Protein AF-A0A4Y7JE94-F1 (afdb_monomer)

Nearest PDB structures (foldseek):
  7pmn-assembly1_L  TM=3.508E-01  e=1.465E-01  Saccharomyces cerevisiae
  8w0d-assembly1_B  TM=4.348E-01  e=1.363E+00  Candida albicans
  4wd1-assembly1_A  TM=4.563E-01  e=4.394E+00  Streptomyces lividans TK24

Secondary structure (DSSP, 8-state):
-EES---TT-SEEEEE-TT--EEEEE---TTS---TT--TTTTSEEEEE-TT--EEEEESPPPSEEEE---TT--EEEE-----TTS-HHHHHHHHHHHHHHHHHHHHHTTT-SEEEE-HHHHHHHHT-TTHHHHS---TT--EEEEEE-TT-HHHHHHHHHT-TT--EEEEEEPP----

Solvent-accessible surface area (backbone atoms only — not comparable to full-atom values): 9377 Å² total; per-residue (Å²): 123,47,64,62,70,88,33,65,87,39,64,64,47,75,47,82,38,64,84,40,40,71,48,41,44,37,52,41,47,98,85,71,47,64,62,74,76,60,53,38,31,56,67,12,30,40,32,42,41,33,57,49,21,32,35,41,37,44,34,32,46,63,43,66,40,77,51,65,58,68,29,83,48,22,37,37,39,37,40,36,47,55,73,56,86,78,53,56,73,71,64,37,52,60,51,34,40,55,48,15,55,54,51,28,57,54,45,46,50,50,29,54,22,30,32,41,36,35,31,36,54,40,29,48,40,42,60,44,20,94,53,43,75,81,44,52,42,67,18,69,46,23,31,36,42,37,37,30,40,53,93,86,26,55,66,34,49,53,44,52,54,70,27,25,85,52,54,75,44,78,46,81,40,76,54,78,80,80,80,126

pLDDT: mean 79.35, std 14.78, range [28.67, 98.25]

Foldseek 3Di:
DAECDQCQPAAEDEDADQPAAEDEHAQADPVRHRPLDRCWQCRYEYEYHHQNHQEYEEHEADHVHYHYDQNLNHAYYADHHDYNPPPDPVVCLVVLCSLLLSLLVVQVSVLQYQEYEYEQNSLVSLLSHPCSLVRHAQNANHAEYEYAHDPSRVVSVVSVVVSDPNHNYYHYHHHPPPDD

Organism: Papaver somniferum (NCBI:txid3469)

Structure (mmCIF, N/CA/C/O backbone):
data_AF-A0A4Y7JE94-F1
#
_entry.id   AF-A0A4Y7JE94-F1
#
loop_
_atom_site.group_PDB
_atom_site.id
_atom_site.type_symbol
_atom_site.label_atom_id
_atom_site.label_alt_id
_atom_site.label_comp_id
_atom_site.label_asym_id
_atom_site.label_entity_id
_atom_site.label_seq_id
_atom_site.pdbx_PDB_ins_code
_atom_site.Cartn_x
_atom_site.Cartn_y
_atom_site.Cartn_z
_atom_site.occupancy
_atom_site.B_iso_or_equiv
_atom_site.auth_seq_id
_atom_site.auth_comp_id
_atom_site.auth_asym_id
_atom_site.auth_atom_id
_atom_site.pdbx_PDB_model_num
ATOM 1 N N . MET A 1 1 ? -16.457 -1.770 -6.245 1.00 76.75 1 MET A N 1
ATOM 2 C CA . MET A 1 1 ? -15.230 -2.306 -6.869 1.00 76.75 1 MET A CA 1
ATOM 3 C C . MET A 1 1 ? -15.106 -1.627 -8.216 1.00 76.75 1 MET A C 1
ATOM 5 O O . MET A 1 1 ? -16.129 -1.516 -8.878 1.00 76.75 1 MET A O 1
ATOM 9 N N . LEU A 1 2 ? -13.931 -1.090 -8.542 1.00 77.38 2 LEU A N 1
ATOM 10 C CA . LEU A 1 2 ? -13.638 -0.462 -9.832 1.00 77.38 2 LEU A CA 1
ATOM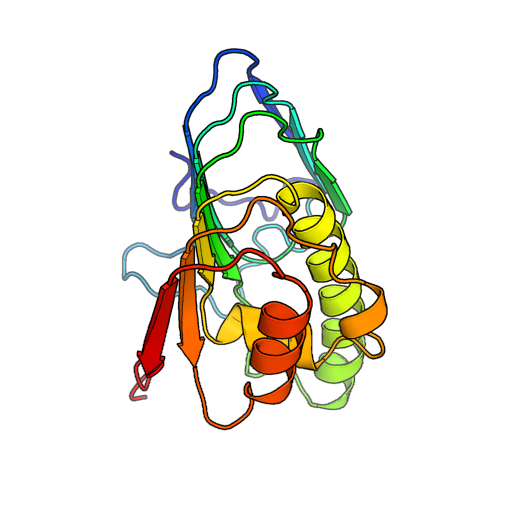 11 C C . LEU A 1 2 ? -12.619 -1.350 -10.546 1.00 77.38 2 LEU A C 1
ATOM 13 O O . LEU A 1 2 ? -11.504 -1.513 -10.048 1.00 77.38 2 LEU A O 1
ATOM 17 N N . GLU A 1 3 ? -13.040 -1.952 -11.650 1.00 71.94 3 GLU A N 1
ATOM 18 C CA . GLU A 1 3 ? -12.279 -2.927 -12.431 1.00 71.94 3 GLU A CA 1
ATOM 19 C C . GLU A 1 3 ? -12.391 -2.552 -13.912 1.00 71.94 3 GLU A C 1
ATOM 21 O O . GLU A 1 3 ? -13.464 -2.151 -14.359 1.00 71.94 3 GLU A O 1
ATOM 26 N N . ASN A 1 4 ? -11.274 -2.630 -14.639 1.00 66.06 4 ASN A N 1
ATOM 27 C CA . ASN A 1 4 ? -11.167 -2.383 -16.085 1.00 66.06 4 ASN A CA 1
ATOM 28 C C . ASN A 1 4 ? -11.704 -1.014 -16.550 1.00 66.06 4 ASN A C 1
ATOM 30 O O . ASN A 1 4 ? -12.125 -0.850 -17.693 1.00 66.06 4 ASN A O 1
ATOM 34 N N . CYS A 1 5 ? -11.692 -0.012 -15.670 1.00 67.69 5 CYS A N 1
ATOM 35 C CA . CYS A 1 5 ? -12.086 1.343 -16.035 1.00 67.69 5 CYS A CA 1
ATOM 36 C C . CYS A 1 5 ? -10.988 2.011 -16.884 1.00 67.69 5 CYS A C 1
ATOM 38 O O . CYS A 1 5 ? -9.827 2.050 -16.470 1.00 67.69 5 CYS A O 1
ATOM 40 N N . ASP A 1 6 ? -11.357 2.584 -18.035 1.00 69.81 6 ASP A N 1
ATOM 41 C CA . ASP A 1 6 ? -10.464 3.446 -18.812 1.00 69.81 6 ASP A CA 1
ATOM 42 C C . ASP A 1 6 ? -10.423 4.852 -18.197 1.00 69.81 6 ASP A C 1
ATOM 44 O O . ASP A 1 6 ? -11.414 5.585 -18.180 1.00 69.81 6 ASP A O 1
ATOM 48 N N . TRP A 1 7 ? -9.256 5.212 -17.669 1.00 71.38 7 TRP A N 1
ATOM 49 C CA . TRP A 1 7 ? -8.991 6.502 -17.033 1.00 71.38 7 TRP A CA 1
ATOM 50 C C . TRP A 1 7 ? -8.149 7.430 -17.918 1.00 71.38 7 TRP A C 1
ATOM 52 O O . TRP A 1 7 ? -7.833 8.544 -17.505 1.00 71.38 7 TRP A O 1
ATOM 62 N N . SER A 1 8 ? -7.786 6.997 -19.130 1.00 66.94 8 SER A N 1
ATOM 63 C CA . SER A 1 8 ? -6.819 7.693 -19.986 1.00 66.94 8 SER A CA 1
ATOM 64 C C . SER A 1 8 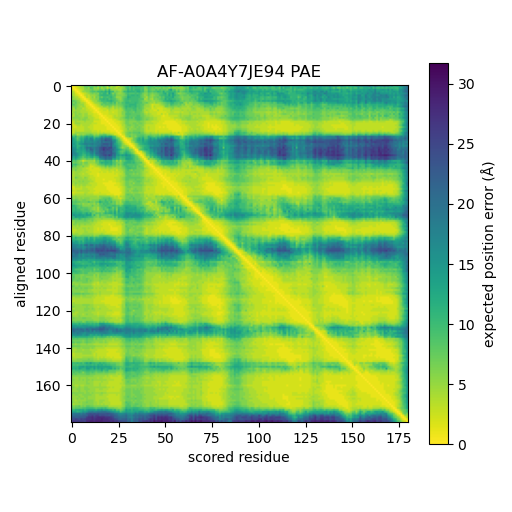? -7.268 9.092 -20.420 1.00 66.94 8 SER A C 1
ATOM 66 O O . SER A 1 8 ? -6.430 9.968 -20.635 1.00 66.94 8 SER A O 1
ATOM 68 N N . SER A 1 9 ? -8.579 9.329 -20.502 1.00 70.12 9 SER A N 1
ATOM 69 C CA . SER A 1 9 ? -9.165 10.631 -20.832 1.00 70.12 9 SER A CA 1
AT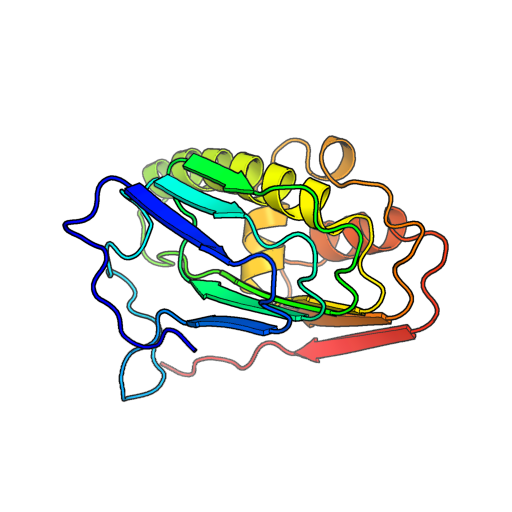OM 70 C C . SER A 1 9 ? -9.499 11.490 -19.605 1.00 70.12 9 SER A C 1
ATOM 72 O O . SER A 1 9 ? -9.963 12.621 -19.764 1.00 70.12 9 SER A O 1
ATOM 74 N N . MET A 1 10 ? -9.323 10.973 -18.383 1.00 74.69 10 MET A N 1
ATOM 75 C CA . MET A 1 10 ? -9.671 11.691 -17.156 1.00 74.69 10 MET A CA 1
ATOM 76 C C . MET A 1 10 ? -8.496 12.513 -16.631 1.00 74.69 10 MET A C 1
ATOM 78 O O . MET A 1 10 ? -7.404 12.006 -16.391 1.00 74.69 10 MET A O 1
ATOM 82 N N . THR A 1 11 ? -8.747 13.801 -16.385 1.00 79.75 11 THR A N 1
ATOM 83 C CA . THR A 1 11 ? -7.773 14.692 -15.740 1.00 79.75 11 THR A CA 1
ATOM 84 C C . THR A 1 11 ? -7.773 14.538 -14.224 1.00 79.75 11 THR A C 1
ATOM 86 O O . THR A 1 11 ? -6.719 14.625 -13.604 1.00 79.75 11 THR A O 1
ATOM 89 N N . ASN A 1 12 ? -8.941 14.298 -13.620 1.00 81.06 12 ASN A N 1
ATOM 90 C CA . ASN A 1 12 ? -9.105 14.108 -12.183 1.00 81.06 12 ASN A CA 1
ATOM 91 C C . ASN A 1 12 ? -10.187 13.065 -11.893 1.00 81.06 12 ASN A C 1
ATOM 93 O O . ASN A 1 12 ? -11.281 13.125 -12.452 1.00 81.06 12 ASN A O 1
ATOM 97 N N . PHE A 1 13 ? -9.905 12.172 -10.952 1.00 82.62 13 PHE A N 1
ATOM 98 C CA . PHE A 1 13 ? -10.819 11.168 -10.438 1.00 82.62 13 PHE A CA 1
ATOM 99 C C . PHE A 1 13 ? -10.957 11.336 -8.924 1.00 82.62 13 PHE A C 1
ATOM 101 O O . PHE A 1 13 ? -9.977 11.248 -8.183 1.00 82.62 13 PHE A O 1
ATOM 108 N N . CYS A 1 14 ? -12.180 11.605 -8.462 1.00 86.50 14 CYS A N 1
ATOM 109 C CA . CYS A 1 14 ? -12.478 11.876 -7.060 1.00 86.50 14 CYS A CA 1
ATOM 110 C C . CYS A 1 14 ? -13.516 10.887 -6.528 1.00 86.50 14 CYS A C 1
ATOM 112 O O . CYS A 1 14 ? -14.616 10.780 -7.069 1.00 86.50 14 CYS A O 1
ATOM 114 N N . ILE A 1 15 ? -13.188 10.209 -5.431 1.00 87.94 15 ILE A N 1
ATOM 115 C CA . ILE A 1 15 ? -14.131 9.417 -4.643 1.00 87.94 15 ILE A CA 1
ATOM 116 C C . ILE A 1 15 ? -14.394 10.192 -3.357 1.00 87.94 15 ILE A C 1
ATOM 118 O O . ILE A 1 15 ? -13.512 10.256 -2.510 1.00 87.94 15 ILE A O 1
ATOM 122 N N . SER A 1 16 ? -15.592 10.750 -3.188 1.00 90.50 16 SER A N 1
ATOM 123 C CA . SER A 1 16 ? -16.047 11.283 -1.898 1.00 90.50 16 SER A CA 1
ATOM 124 C C . SER A 1 16 ? -17.212 10.435 -1.409 1.00 90.50 16 SER A C 1
ATOM 126 O O . SER A 1 16 ? -18.330 10.528 -1.913 1.00 90.50 16 SER A O 1
ATOM 128 N N . ALA A 1 17 ? -16.917 9.523 -0.486 1.00 89.25 17 ALA A N 1
ATOM 129 C CA . ALA A 1 17 ? -17.877 8.539 -0.006 1.00 89.25 17 ALA A CA 1
ATOM 130 C C . ALA A 1 17 ? -17.651 8.264 1.490 1.00 89.25 17 ALA A C 1
ATOM 132 O O . ALA A 1 17 ? -16.986 7.291 1.851 1.00 89.25 17 ALA A O 1
ATOM 133 N N . PRO A 1 18 ? -18.227 9.087 2.388 1.00 88.75 18 PRO A N 1
ATOM 134 C CA . PRO A 1 18 ? -17.986 8.981 3.827 1.00 88.75 18 PRO A CA 1
ATOM 135 C C . PRO A 1 18 ? -18.390 7.641 4.444 1.00 88.75 18 PRO A C 1
ATOM 137 O O . PRO A 1 18 ? -17.786 7.217 5.421 1.00 88.75 18 PRO A O 1
ATOM 140 N N . ALA A 1 19 ? -19.389 6.954 3.887 1.00 92.25 19 ALA A N 1
ATOM 141 C CA . ALA A 1 19 ? -19.838 5.648 4.376 1.00 92.25 19 ALA A CA 1
ATOM 142 C C . ALA A 1 19 ? -19.036 4.461 3.802 1.00 92.25 19 ALA A C 1
ATOM 144 O O . ALA A 1 19 ? -19.278 3.314 4.184 1.00 92.25 19 ALA A O 1
ATOM 145 N N . LEU A 1 20 ? -18.111 4.706 2.865 1.00 94.25 20 LEU A N 1
ATOM 146 C CA . LEU A 1 20 ? -17.380 3.651 2.171 1.00 94.25 20 LEU A CA 1
ATOM 147 C C . LEU A 1 20 ? -16.389 2.965 3.116 1.00 94.25 20 LEU A C 1
ATOM 149 O O . LEU A 1 20 ? -15.465 3.595 3.617 1.00 94.25 20 LEU A O 1
ATOM 153 N N . LYS A 1 21 ? -16.564 1.655 3.316 1.00 94.38 21 LYS A N 1
ATOM 154 C CA . LYS A 1 21 ? -15.681 0.832 4.162 1.00 94.38 21 LYS A CA 1
ATOM 155 C C . LYS A 1 21 ? -14.625 0.057 3.382 1.00 94.38 21 LYS A C 1
ATOM 157 O O . LYS A 1 21 ? -13.583 -0.276 3.937 1.00 94.38 21 LYS A O 1
ATOM 162 N N . ILE A 1 22 ? -14.900 -0.266 2.121 1.00 95.19 22 ILE A N 1
ATOM 163 C CA . ILE A 1 22 ? -14.039 -1.111 1.289 1.00 95.19 22 ILE A CA 1
ATOM 164 C C . ILE A 1 22 ? -13.886 -0.451 -0.074 1.00 95.19 22 ILE A C 1
ATOM 166 O O . ILE A 1 22 ? -14.882 -0.177 -0.746 1.00 95.19 22 ILE A O 1
ATOM 170 N N . LEU A 1 23 ? -12.643 -0.254 -0.502 1.00 93.38 23 LEU A N 1
ATOM 171 C CA . LEU A 1 23 ? -12.302 0.291 -1.808 1.00 93.38 23 LEU A CA 1
ATOM 172 C C . LEU A 1 23 ? -11.336 -0.655 -2.517 1.00 93.38 23 LEU A C 1
ATOM 174 O O . LEU A 1 23 ? -10.303 -1.039 -1.975 1.00 93.38 23 LEU A O 1
ATOM 178 N N . LYS A 1 24 ? -11.689 -1.025 -3.747 1.00 92.00 24 LYS A N 1
ATOM 179 C CA . LYS A 1 24 ? -10.851 -1.827 -4.640 1.00 92.00 24 LYS A CA 1
ATOM 180 C C . LYS A 1 24 ? -10.728 -1.090 -5.967 1.00 92.00 24 LYS A C 1
ATOM 182 O O . LYS A 1 24 ? -11.765 -0.822 -6.579 1.00 92.00 24 LYS A O 1
ATOM 187 N N . ILE A 1 25 ? -9.500 -0.757 -6.355 1.00 87.56 25 ILE A N 1
ATOM 188 C CA . ILE A 1 25 ? -9.150 -0.097 -7.619 1.00 87.56 25 ILE A CA 1
ATOM 189 C C . ILE A 1 25 ? -8.163 -1.001 -8.345 1.00 87.56 25 ILE A C 1
ATOM 191 O O . ILE A 1 25 ? -6.994 -1.058 -7.956 1.00 87.56 25 ILE A O 1
ATOM 195 N N . TRP A 1 26 ? -8.632 -1.723 -9.358 1.00 84.56 26 TRP A N 1
ATOM 196 C CA . TRP A 1 26 ? -7.832 -2.679 -10.118 1.00 84.56 26 TRP A CA 1
ATOM 197 C C . TRP A 1 26 ? -7.789 -2.274 -11.595 1.00 84.56 26 TRP A C 1
ATOM 199 O O . TRP A 1 26 ? -8.825 -2.089 -12.229 1.00 84.56 26 TRP A O 1
ATOM 209 N N . CYS A 1 27 ? -6.578 -2.134 -12.124 1.00 74.12 27 CYS A N 1
ATOM 210 C CA . CYS A 1 27 ? -6.294 -1.809 -13.519 1.00 74.12 27 CYS A CA 1
ATOM 211 C C . CYS A 1 27 ? -5.618 -3.023 -14.166 1.00 74.12 27 CYS A C 1
ATOM 213 O O . CYS A 1 27 ? -4.411 -3.034 -14.405 1.00 74.12 27 CYS A O 1
ATOM 215 N N . VAL A 1 28 ? -6.401 -4.084 -14.338 1.00 64.19 28 VAL A N 1
ATOM 216 C CA . VAL A 1 28 ? -6.031 -5.315 -15.051 1.00 64.19 28 VAL A CA 1
ATOM 217 C C . VAL A 1 28 ? -6.841 -5.391 -16.349 1.00 64.19 28 VAL A C 1
ATOM 219 O O . VAL A 1 28 ? -7.760 -4.598 -16.529 1.00 64.19 28 VAL A O 1
ATOM 222 N N . ASP A 1 29 ? -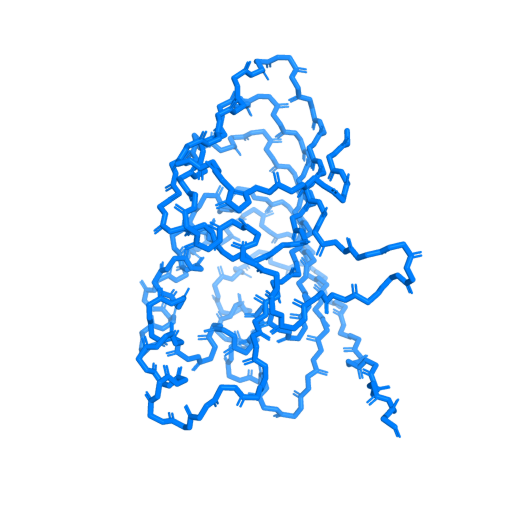6.484 -6.270 -17.280 1.00 56.66 29 ASP A N 1
ATOM 223 C CA . ASP A 1 29 ? -7.377 -6.664 -18.374 1.00 56.66 29 ASP A CA 1
ATOM 224 C C . ASP A 1 29 ? -8.181 -7.932 -18.014 1.00 56.66 29 ASP A C 1
ATOM 226 O O . ASP A 1 29 ? -7.960 -8.558 -16.973 1.00 56.66 29 ASP A O 1
ATOM 230 N N . GLU A 1 30 ? -9.132 -8.321 -18.873 1.00 47.84 30 GLU A N 1
ATOM 231 C CA . GLU A 1 30 ? -9.971 -9.523 -18.696 1.00 47.84 30 GLU A CA 1
ATOM 232 C C . GLU A 1 30 ? -9.168 -10.837 -18.628 1.00 47.84 30 GLU A C 1
ATOM 234 O O . GLU A 1 30 ? -9.661 -11.835 -18.103 1.00 47.84 30 GLU A O 1
ATOM 239 N N . ALA A 1 31 ? -7.927 -10.848 -19.121 1.00 53.62 31 ALA A N 1
ATOM 240 C CA . ALA A 1 31 ? -7.031 -11.997 -19.074 1.00 53.62 31 ALA A CA 1
ATOM 241 C C . ALA A 1 31 ? -6.150 -12.011 -17.806 1.00 53.62 31 ALA A C 1
ATOM 243 O O . ALA A 1 31 ? -5.339 -12.922 -17.620 1.00 53.62 31 ALA A O 1
ATOM 244 N N . GLY A 1 32 ? -6.321 -11.033 -16.907 1.00 51.94 32 GLY A N 1
ATOM 245 C CA . GLY A 1 32 ? -5.533 -10.891 -15.684 1.00 51.94 32 GLY A CA 1
ATOM 246 C C . GLY A 1 32 ? -4.113 -10.382 -15.934 1.00 51.94 32 GLY A C 1
ATOM 247 O O . GLY A 1 32 ? -3.292 -10.384 -15.009 1.00 51.94 32 GLY A O 1
ATOM 248 N N . PHE A 1 33 ? -3.811 -9.937 -17.155 1.00 53.38 33 PHE A N 1
ATOM 249 C CA . PHE A 1 33 ? -2.555 -9.287 -17.479 1.00 53.38 33 PHE A CA 1
ATOM 250 C C . PHE A 1 33 ? -2.667 -7.791 -17.177 1.00 53.38 33 PHE A C 1
ATOM 252 O O . PHE A 1 33 ? -3.685 -7.129 -17.375 1.00 53.38 33 PHE A O 1
ATOM 259 N N . ARG A 1 34 ? -1.601 -7.248 -16.592 1.00 55.97 34 ARG A N 1
ATOM 260 C CA . ARG A 1 34 ? -1.485 -5.814 -16.338 1.00 55.97 34 ARG A CA 1
ATOM 261 C C . ARG A 1 34 ? -0.986 -5.188 -17.622 1.00 55.97 34 ARG A C 1
ATOM 263 O O . ARG A 1 34 ? 0.030 -5.623 -18.153 1.00 55.97 34 ARG A O 1
ATOM 270 N N . TRP A 1 35 ? -1.704 -4.202 -18.134 1.00 55.06 35 TRP A N 1
ATOM 271 C CA . TRP A 1 35 ? -1.356 -3.596 -19.407 1.00 55.06 35 TRP A CA 1
ATOM 272 C C . TRP A 1 35 ? -0.005 -2.866 -19.268 1.00 55.06 35 TRP A C 1
ATOM 274 O O . TRP A 1 35 ? 0.102 -1.854 -18.581 1.00 55.06 35 TRP A O 1
ATOM 284 N N . ASP A 1 36 ? 1.030 -3.346 -19.966 1.00 49.94 36 ASP A N 1
ATOM 285 C CA . ASP A 1 36 ? 2.394 -2.765 -20.002 1.00 49.94 36 ASP A CA 1
ATOM 286 C C . ASP A 1 36 ? 2.467 -1.320 -20.571 1.00 49.94 36 ASP A C 1
ATOM 288 O O . ASP A 1 36 ? 3.522 -0.704 -20.611 1.00 49.94 36 ASP A O 1
ATOM 292 N N . ASN A 1 37 ? 1.332 -0.742 -20.957 1.00 48.19 37 ASN A N 1
ATOM 293 C CA . ASN A 1 37 ? 1.127 0.430 -21.813 1.00 48.19 37 ASN A CA 1
ATOM 294 C C . ASN A 1 37 ? -0.217 1.146 -21.506 1.00 48.19 37 ASN A C 1
ATOM 296 O O . ASN A 1 37 ? -0.640 1.990 -22.299 1.00 48.19 37 ASN A O 1
ATOM 300 N N . SER A 1 38 ? -0.966 0.773 -20.450 1.00 52.72 38 SER A N 1
ATOM 301 C CA . SER A 1 38 ? -2.264 1.410 -20.210 1.00 52.72 38 SER A CA 1
ATOM 302 C C . SER A 1 38 ? -1.950 2.741 -19.585 1.00 52.72 38 SER A C 1
ATOM 304 O O . SER A 1 38 ? -1.362 2.799 -18.506 1.00 52.72 38 SER A O 1
ATOM 306 N N . ASN A 1 39 ? -2.384 3.818 -20.223 1.00 52.44 39 ASN A N 1
ATOM 307 C CA . ASN A 1 39 ? -2.222 5.148 -19.653 1.00 52.44 39 ASN A CA 1
ATOM 308 C C . ASN A 1 39 ? -2.991 5.334 -18.336 1.00 52.44 39 ASN A C 1
ATOM 310 O O . ASN A 1 39 ? -2.769 6.358 -17.699 1.00 52.44 39 ASN A O 1
ATOM 314 N N . GLY A 1 40 ? -3.805 4.346 -17.920 1.00 64.12 40 GLY A N 1
ATOM 315 C CA . GLY A 1 40 ? -4.447 4.185 -16.613 1.00 64.12 40 GLY A CA 1
ATOM 316 C C . GLY A 1 40 ? -4.576 5.484 -15.830 1.00 64.12 40 GLY A C 1
ATOM 317 O O . GLY A 1 40 ? -5.129 6.464 -16.321 1.00 64.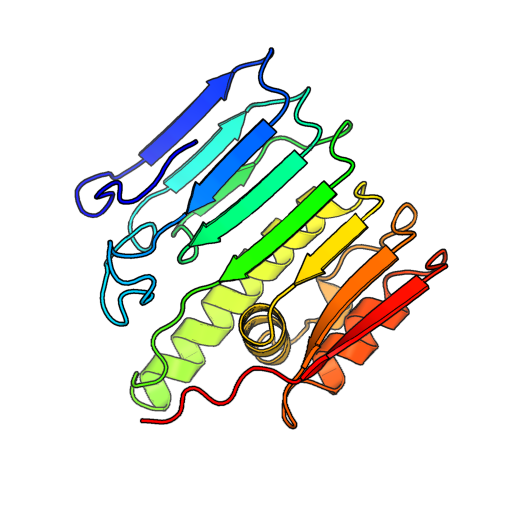12 40 GLY A O 1
ATOM 318 N N . LEU A 1 41 ? -4.023 5.514 -14.618 1.00 69.88 41 LEU A N 1
ATOM 319 C CA . LEU A 1 41 ? -3.995 6.733 -13.809 1.00 69.88 41 LEU A CA 1
ATOM 320 C C . LEU A 1 41 ? -2.789 7.643 -14.103 1.00 69.88 41 LEU A C 1
ATOM 322 O O . LEU A 1 41 ? -2.725 8.729 -13.536 1.00 69.88 41 LEU A O 1
ATOM 326 N N . ARG A 1 42 ? -1.862 7.280 -15.004 1.00 68.44 42 ARG A N 1
ATOM 327 C CA . ARG A 1 42 ? -0.583 8.001 -15.204 1.00 68.44 42 ARG A CA 1
ATOM 328 C C . ARG A 1 42 ? -0.744 9.478 -15.588 1.00 68.44 42 ARG A C 1
ATOM 330 O O . ARG A 1 42 ? 0.173 10.263 -15.362 1.00 68.44 42 ARG A O 1
ATOM 337 N N . GLY A 1 43 ? -1.897 9.869 -16.136 1.00 68.25 43 GLY A N 1
ATOM 338 C CA . GLY A 1 43 ? -2.257 11.264 -16.431 1.00 68.25 43 GLY A CA 1
ATOM 339 C C . GLY A 1 43 ? -3.324 11.877 -15.515 1.00 68.25 43 GLY A C 1
ATOM 340 O O . GLY A 1 43 ? -3.599 13.070 -15.626 1.00 68.25 43 GLY A O 1
ATOM 341 N N . CYS A 1 44 ? -3.910 11.086 -14.616 1.00 74.81 44 CYS A N 1
ATOM 342 C CA . CYS A 1 44 ? -5.060 11.461 -13.803 1.00 74.81 44 CYS A CA 1
ATOM 343 C C . CYS A 1 44 ? -4.625 11.865 -12.387 1.00 74.81 44 CYS A C 1
ATOM 345 O O . CYS A 1 44 ? -3.815 11.183 -11.758 1.00 74.81 44 CYS A O 1
ATOM 347 N N . GLY A 1 45 ? -5.198 12.944 -11.852 1.00 80.44 45 GLY A N 1
ATOM 348 C CA . GLY A 1 45 ? -5.167 13.238 -10.419 1.00 80.44 45 GLY A CA 1
ATOM 349 C C . GLY A 1 45 ? -6.122 12.307 -9.670 1.00 80.44 45 GLY A C 1
ATOM 350 O O . GLY A 1 45 ? -7.291 12.215 -10.034 1.00 80.44 45 GLY A O 1
ATOM 351 N N . LEU A 1 46 ? -5.657 11.598 -8.642 1.00 85.12 46 LEU A N 1
ATOM 352 C CA . LEU A 1 46 ? -6.485 10.714 -7.817 1.00 85.12 46 LEU A CA 1
ATOM 353 C C . LEU A 1 46 ? -6.762 11.367 -6.464 1.00 85.12 46 LEU A C 1
ATOM 355 O O . LEU A 1 46 ? -5.840 11.605 -5.681 1.00 85.12 46 LEU A O 1
ATOM 359 N N . ARG A 1 47 ? -8.042 11.580 -6.155 1.00 87.31 47 ARG A N 1
ATOM 360 C CA . ARG A 1 47 ? -8.503 12.018 -4.839 1.00 87.31 47 ARG A CA 1
ATOM 361 C C . ARG A 1 47 ? -9.407 10.978 -4.197 1.00 87.31 47 ARG A C 1
ATOM 363 O O . ARG A 1 47 ? -10.425 10.598 -4.771 1.00 87.31 47 ARG A O 1
ATOM 370 N N . ILE A 1 48 ? -9.062 10.548 -2.987 1.00 88.56 48 ILE A N 1
ATOM 371 C CA . ILE A 1 48 ? -9.895 9.629 -2.203 1.00 88.56 48 ILE A CA 1
ATOM 372 C C . ILE A 1 48 ? -10.220 10.289 -0.868 1.00 88.56 48 ILE A C 1
ATOM 374 O O . ILE A 1 48 ? -9.343 10.512 -0.037 1.00 88.56 48 ILE A O 1
ATOM 378 N N . ASP A 1 49 ? -11.502 10.568 -0.678 1.00 89.12 49 ASP A N 1
ATOM 379 C CA . ASP A 1 49 ? -12.100 11.104 0.533 1.00 89.12 49 ASP A CA 1
ATOM 380 C C . ASP A 1 49 ? -13.122 10.103 1.095 1.00 89.12 49 ASP A C 1
ATOM 382 O O . ASP A 1 49 ? -14.324 10.130 0.813 1.00 89.12 49 ASP A O 1
ATOM 386 N N . ALA A 1 50 ? -12.593 9.142 1.850 1.00 90.44 50 ALA A N 1
ATOM 387 C CA . ALA A 1 50 ? -13.340 8.061 2.483 1.00 90.44 50 ALA A CA 1
ATOM 388 C C . ALA A 1 50 ? -12.822 7.859 3.922 1.00 90.44 50 ALA A C 1
ATOM 390 O O . ALA A 1 50 ? -12.049 6.937 4.178 1.00 90.44 50 ALA A O 1
ATOM 391 N N . PRO A 1 51 ? -13.199 8.725 4.883 1.00 89.62 51 PRO A N 1
ATOM 392 C CA . PRO A 1 51 ? -12.653 8.702 6.247 1.00 89.62 51 PRO A CA 1
ATOM 393 C C . PRO A 1 51 ? -12.924 7.401 7.023 1.00 89.62 51 PRO A C 1
ATOM 395 O O . PRO A 1 51 ? -12.158 7.049 7.920 1.00 89.62 51 PRO A O 1
ATOM 398 N N . ASN A 1 52 ? -13.988 6.670 6.671 1.00 91.25 52 ASN A N 1
ATOM 399 C CA . ASN A 1 52 ? -14.374 5.403 7.304 1.00 91.25 52 ASN A CA 1
ATOM 400 C C . ASN A 1 52 ? -13.879 4.161 6.536 1.00 91.25 52 ASN A C 1
ATOM 402 O O . ASN A 1 52 ? -14.421 3.064 6.716 1.00 91.25 52 ASN A O 1
ATOM 406 N N . LEU A 1 53 ? -12.890 4.332 5.653 1.00 93.81 53 LEU A N 1
ATOM 407 C CA . LEU A 1 53 ? -12.325 3.243 4.871 1.00 93.81 53 LEU A CA 1
ATOM 408 C C . LEU A 1 53 ? -11.524 2.293 5.765 1.00 93.81 53 LEU A C 1
ATOM 410 O O . LEU A 1 53 ? -10.525 2.680 6.356 1.00 93.81 53 LEU A O 1
ATOM 414 N N . VAL A 1 54 ? -11.937 1.027 5.807 1.00 95.31 54 VAL A N 1
ATOM 415 C CA . VAL A 1 54 ? -11.320 -0.036 6.615 1.00 95.31 54 VAL A CA 1
ATOM 416 C C . VAL A 1 54 ? -10.365 -0.891 5.786 1.00 95.31 54 VAL A C 1
ATOM 418 O O . VAL A 1 54 ? -9.355 -1.361 6.307 1.00 95.31 54 VAL A O 1
ATOM 421 N N . SER A 1 55 ? -10.659 -1.076 4.495 1.00 95.94 55 SER A N 1
ATOM 422 C CA . SER A 1 55 ? -9.853 -1.894 3.588 1.00 95.94 55 SER A CA 1
ATOM 423 C C . SER A 1 55 ? -9.648 -1.222 2.232 1.00 95.94 55 SER A C 1
ATOM 425 O O . SER A 1 55 ? -10.607 -0.769 1.597 1.00 95.94 55 SER A O 1
ATOM 427 N N . LEU A 1 56 ? -8.394 -1.210 1.781 1.00 94.19 56 LEU A N 1
ATOM 428 C CA . LEU A 1 56 ? -7.962 -0.701 0.486 1.00 94.19 56 LEU A CA 1
ATOM 429 C C . LEU A 1 56 ? -7.216 -1.793 -0.286 1.00 94.19 56 LEU A C 1
ATOM 431 O O . LEU A 1 56 ? -6.236 -2.344 0.203 1.00 94.19 56 LEU A O 1
ATOM 435 N N . SER A 1 57 ? -7.636 -2.063 -1.520 1.00 93.12 57 SER A N 1
ATOM 436 C CA . SER A 1 57 ? -6.847 -2.834 -2.486 1.00 93.12 57 SER A CA 1
ATOM 437 C C . SER A 1 57 ? -6.588 -1.967 -3.712 1.00 93.12 57 SER A C 1
ATOM 439 O O . SER A 1 57 ? -7.527 -1.579 -4.412 1.00 93.12 57 SER A O 1
ATOM 441 N N . TYR A 1 58 ? -5.324 -1.634 -3.947 1.00 89.06 58 TYR A N 1
ATOM 442 C CA . TYR A 1 58 ? -4.890 -0.760 -5.027 1.00 89.06 58 TYR A CA 1
ATOM 443 C C . TYR A 1 58 ? -3.924 -1.508 -5.940 1.00 89.06 58 TYR A C 1
ATOM 445 O O . TYR A 1 58 ? -2.780 -1.789 -5.583 1.00 89.06 58 TYR A O 1
ATOM 453 N N . LYS A 1 59 ? -4.412 -1.840 -7.133 1.00 86.19 59 LYS A N 1
ATOM 454 C CA . LYS A 1 59 ? -3.712 -2.648 -8.130 1.00 86.19 59 LYS A CA 1
ATOM 455 C C . LYS A 1 59 ? -3.670 -1.911 -9.462 1.00 86.19 59 LYS A C 1
ATOM 457 O O . LYS A 1 59 ? -4.325 -2.325 -10.412 1.00 86.19 59 LYS A O 1
ATOM 462 N N . CYS A 1 60 ? -2.983 -0.776 -9.499 1.00 79.19 60 CYS A N 1
ATOM 463 C CA . CYS A 1 60 ? -2.957 0.119 -10.656 1.00 79.19 60 CYS A CA 1
ATOM 464 C C . CYS A 1 60 ? -1.608 0.848 -10.780 1.00 79.19 60 CYS A C 1
ATOM 466 O O . CYS A 1 60 ? -0.777 0.780 -9.871 1.00 79.19 60 CYS A O 1
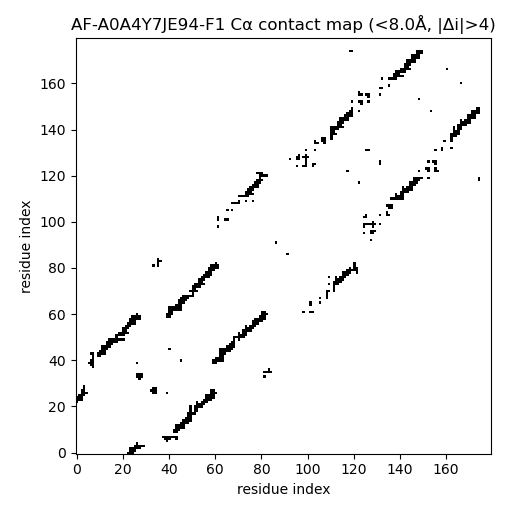ATOM 468 N N . ASP A 1 61 ? -1.384 1.537 -11.900 1.00 76.94 61 ASP A N 1
ATOM 469 C CA . ASP A 1 61 ? -0.314 2.530 -12.045 1.00 76.94 61 ASP A CA 1
ATOM 470 C C . ASP A 1 61 ? -0.514 3.708 -11.079 1.00 76.94 61 ASP A C 1
ATOM 472 O O . ASP A 1 61 ? -1.640 4.029 -10.696 1.00 76.94 61 ASP A O 1
ATOM 476 N N . PHE A 1 62 ? 0.573 4.393 -10.726 1.00 74.12 62 PHE A N 1
ATOM 477 C CA . PHE A 1 62 ? 0.487 5.618 -9.937 1.00 74.12 62 PHE A CA 1
ATOM 478 C C . PHE A 1 62 ? -0.233 6.737 -10.691 1.00 74.12 62 PHE A C 1
ATOM 480 O O . PHE A 1 62 ? -0.039 6.934 -11.892 1.00 74.12 62 PHE A O 1
ATOM 487 N N . ALA A 1 63 ? -1.030 7.497 -9.942 1.00 72.25 63 ALA A N 1
ATOM 488 C CA . ALA A 1 63 ? -1.610 8.739 -10.429 1.00 72.25 63 ALA A CA 1
ATOM 489 C C . ALA A 1 63 ? -0.548 9.839 -10.501 1.00 72.25 63 ALA A C 1
ATOM 491 O O . ALA A 1 63 ? 0.376 9.859 -9.686 1.00 72.25 63 ALA A O 1
ATOM 492 N N . LYS A 1 64 ? -0.706 10.769 -11.451 1.00 70.12 64 LYS A N 1
ATOM 493 C CA . LYS A 1 64 ? 0.197 11.921 -11.607 1.00 70.12 64 LYS A CA 1
ATOM 494 C C . LYS A 1 64 ? 0.277 12.746 -10.319 1.00 70.12 64 LYS A C 1
ATOM 496 O O . LYS A 1 64 ? 1.351 13.183 -9.919 1.00 70.12 64 LYS A O 1
ATOM 501 N N . GLU A 1 65 ? -0.872 12.937 -9.681 1.00 70.19 65 GLU A N 1
ATOM 502 C CA . GLU A 1 65 ? -1.029 13.635 -8.409 1.00 70.19 65 GLU A CA 1
ATOM 503 C C . GLU A 1 65 ? -1.985 12.829 -7.531 1.00 70.19 65 GLU A C 1
ATOM 505 O O . GLU A 1 65 ? -2.998 12.317 -8.012 1.00 70.19 65 GLU A O 1
ATOM 510 N N . GLN A 1 66 ? -1.666 12.689 -6.246 1.00 72.56 66 GLN A N 1
ATOM 511 C CA . GLN A 1 66 ? -2.475 11.921 -5.304 1.00 72.56 66 GLN A CA 1
ATOM 512 C C . GLN A 1 66 ? -2.789 12.773 -4.081 1.00 72.56 66 GLN A C 1
ATOM 514 O O . GLN A 1 66 ? -1.894 13.200 -3.358 1.00 72.56 66 GLN A O 1
ATOM 519 N N . VAL A 1 67 ? -4.079 13.003 -3.845 1.00 67.00 67 VAL A N 1
ATOM 520 C CA . VAL A 1 67 ? -4.576 13.679 -2.644 1.00 67.00 67 VAL A CA 1
ATOM 521 C C . VAL A 1 67 ? -5.476 12.706 -1.911 1.00 67.00 67 VAL A C 1
ATOM 523 O O . VAL A 1 67 ? -6.640 12.511 -2.256 1.00 67.00 67 VAL A O 1
ATOM 526 N N . ILE A 1 68 ? -4.926 12.060 -0.897 1.00 74.19 68 ILE A N 1
ATOM 527 C CA . ILE A 1 68 ? -5.638 11.037 -0.147 1.00 74.19 68 ILE A CA 1
ATOM 528 C C . ILE A 1 68 ? -5.847 11.568 1.265 1.00 74.19 68 ILE A C 1
ATOM 530 O O . ILE A 1 68 ? -4.885 11.906 1.956 1.00 74.19 68 ILE A O 1
ATOM 534 N N . SER A 1 69 ? -7.111 11.677 1.680 1.00 71.19 69 SER A N 1
ATOM 535 C CA . SER A 1 69 ? -7.460 12.034 3.055 1.00 71.19 69 SER A CA 1
ATOM 536 C C . SER A 1 69 ? -6.874 10.985 4.006 1.00 71.19 69 SER A C 1
ATOM 538 O O . SER A 1 69 ? -6.898 9.796 3.690 1.00 71.19 69 SER A O 1
ATOM 540 N N . SER A 1 70 ? -6.361 11.388 5.177 1.00 69.50 70 SER A N 1
ATOM 541 C CA . SER A 1 70 ? -5.755 10.418 6.101 1.00 69.50 70 SER A CA 1
ATOM 542 C C . SER A 1 70 ? -6.769 9.331 6.472 1.00 69.50 70 SER A C 1
ATOM 544 O O . SER A 1 70 ? -7.857 9.650 6.966 1.00 69.50 70 SER A O 1
ATOM 546 N N . PHE A 1 71 ? -6.420 8.062 6.274 1.00 79.31 71 PHE A N 1
ATOM 547 C CA . PHE A 1 71 ? -7.318 6.962 6.594 1.00 79.31 71 PHE A CA 1
ATOM 548 C C . PHE A 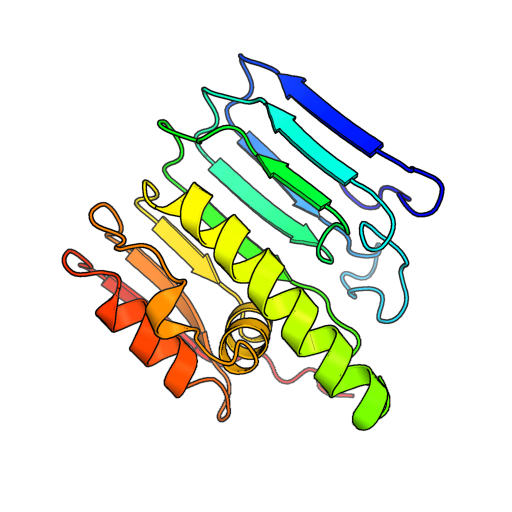1 71 ? -7.131 6.490 8.038 1.00 79.31 71 PHE A C 1
ATOM 550 O O . PHE A 1 71 ? -6.520 5.458 8.304 1.00 79.31 71 PHE A O 1
ATOM 557 N N . GLN A 1 72 ? -7.686 7.237 8.991 1.00 82.69 72 GLN A N 1
ATOM 558 C CA . GLN A 1 72 ? -7.563 6.904 10.418 1.00 82.69 72 GLN A CA 1
ATOM 559 C C . GLN A 1 72 ? -8.185 5.545 10.784 1.00 82.69 72 GLN A C 1
ATOM 561 O O . GLN A 1 72 ? -7.822 4.941 11.789 1.00 82.69 72 GLN A O 1
ATOM 566 N N . THR A 1 73 ? -9.125 5.056 9.972 1.00 89.44 73 THR A N 1
ATOM 567 C CA . THR A 1 73 ? -9.835 3.790 10.198 1.00 89.44 73 THR A CA 1
ATOM 568 C C . THR A 1 73 ? -9.304 2.627 9.356 1.00 89.44 73 THR A C 1
ATOM 570 O O . THR A 1 73 ? -9.794 1.505 9.510 1.00 89.44 73 THR A O 1
ATOM 573 N N . LEU A 1 74 ? -8.297 2.856 8.502 1.00 93.00 74 LEU A N 1
ATOM 574 C CA . LEU A 1 74 ? -7.786 1.835 7.589 1.00 93.00 74 LEU A CA 1
ATOM 575 C C . LEU A 1 74 ? -6.989 0.788 8.350 1.00 93.00 74 LEU A C 1
ATOM 577 O O . LEU A 1 74 ? -5.969 1.071 8.972 1.00 93.00 74 LEU A O 1
ATOM 581 N N . VAL A 1 75 ? -7.465 -0.448 8.274 1.00 95.94 75 VAL A N 1
ATOM 582 C CA . VAL A 1 75 ? -6.857 -1.607 8.927 1.00 95.94 75 VAL A CA 1
ATOM 583 C C . VAL A 1 75 ? -6.017 -2.398 7.933 1.00 95.94 75 VAL A C 1
ATOM 585 O O . VAL A 1 75 ? -4.940 -2.872 8.297 1.00 95.94 75 VAL A O 1
ATOM 588 N N . ASP A 1 76 ? -6.500 -2.515 6.696 1.00 96.69 76 ASP A N 1
ATOM 589 C CA . ASP A 1 76 ? -5.955 -3.386 5.658 1.00 96.69 76 ASP A CA 1
ATOM 590 C C . ASP A 1 76 ? -5.587 -2.616 4.395 1.00 96.69 76 ASP A C 1
ATOM 592 O O . ASP A 1 76 ? -6.435 -1.932 3.816 1.00 96.69 76 ASP A O 1
ATOM 596 N N . ALA A 1 77 ? -4.362 -2.812 3.914 1.00 95.69 77 ALA A N 1
ATOM 597 C CA . ALA A 1 77 ? -3.923 -2.342 2.606 1.00 95.69 77 ALA A CA 1
ATOM 598 C C . ALA A 1 77 ? -3.287 -3.476 1.789 1.00 95.69 77 ALA A C 1
ATOM 600 O O . ALA A 1 77 ? -2.449 -4.219 2.295 1.00 95.69 77 ALA A O 1
ATOM 601 N N . ASP A 1 78 ? -3.675 -3.588 0.521 1.00 94.56 78 ASP A N 1
ATOM 602 C CA . ASP A 1 78 ? -3.126 -4.519 -0.470 1.00 94.56 78 ASP A CA 1
ATOM 603 C C . ASP A 1 78 ? -2.685 -3.738 -1.711 1.00 94.56 78 ASP A C 1
ATOM 605 O O . ASP A 1 78 ? -3.522 -3.150 -2.399 1.00 94.56 78 ASP A O 1
ATOM 609 N N . LEU A 1 79 ? -1.376 -3.689 -1.963 1.00 90.88 79 LEU A N 1
ATOM 610 C CA . LEU A 1 79 ? -0.763 -2.848 -2.987 1.00 90.88 79 LEU A CA 1
ATOM 611 C C . LEU A 1 79 ? -0.023 -3.681 -4.030 1.00 90.88 79 LEU A C 1
ATOM 613 O O . LEU A 1 79 ? 0.870 -4.473 -3.720 1.00 90.88 79 LEU A O 1
ATOM 617 N N . ASP A 1 80 ? -0.312 -3.410 -5.296 1.00 87.38 80 ASP A N 1
ATOM 618 C CA . ASP A 1 80 ? 0.478 -3.920 -6.411 1.00 87.38 80 ASP A CA 1
ATOM 619 C C . ASP A 1 80 ? 0.513 -2.882 -7.530 1.00 87.38 80 ASP A C 1
ATOM 621 O O . ASP A 1 80 ? -0.490 -2.639 -8.205 1.00 87.38 80 ASP A O 1
ATOM 625 N N . PHE A 1 81 ? 1.665 -2.239 -7.705 1.00 79.12 81 PHE A N 1
ATOM 626 C CA . PHE A 1 81 ? 1.823 -1.160 -8.671 1.00 79.12 81 PHE A CA 1
ATOM 627 C C . PHE A 1 81 ? 2.249 -1.696 -10.026 1.00 79.12 81 PHE A C 1
ATOM 629 O O . PHE A 1 81 ? 3.183 -2.490 -10.135 1.00 79.12 81 PHE A O 1
ATOM 636 N N . ASN A 1 82 ? 1.577 -1.226 -11.071 1.00 70.31 82 ASN A N 1
ATOM 637 C CA . ASN A 1 82 ? 2.016 -1.483 -12.430 1.00 70.31 82 ASN A CA 1
ATOM 638 C C . ASN A 1 82 ? 3.097 -0.467 -12.830 1.00 70.31 82 ASN A C 1
ATOM 640 O O . ASN A 1 82 ? 3.010 0.711 -12.482 1.00 70.31 82 ASN A O 1
ATOM 644 N N . PHE A 1 83 ? 4.132 -0.922 -13.532 1.00 65.75 83 PHE A N 1
ATOM 645 C CA . PHE A 1 83 ? 5.072 -0.045 -14.223 1.00 65.75 83 PHE A CA 1
ATOM 646 C C . PHE A 1 83 ? 5.662 -0.772 -15.428 1.00 65.75 83 PHE A C 1
ATOM 648 O O . PHE A 1 83 ? 5.878 -1.983 -15.389 1.00 65.75 83 PHE A O 1
ATOM 655 N N . ASP A 1 84 ? 5.940 -0.014 -16.487 1.00 61.22 84 ASP A N 1
ATOM 656 C CA . ASP A 1 84 ? 6.478 -0.566 -17.727 1.00 61.22 84 ASP A CA 1
ATOM 657 C C . ASP A 1 84 ? 7.919 -1.049 -17.494 1.00 61.22 84 ASP A C 1
ATOM 659 O O . ASP A 1 84 ? 8.827 -0.274 -17.170 1.00 61.22 84 ASP A O 1
ATOM 663 N N . LYS A 1 85 ? 8.122 -2.362 -17.626 1.00 57.50 85 LYS A N 1
ATOM 664 C CA . LYS A 1 85 ? 9.424 -3.016 -17.449 1.00 57.50 85 LYS A CA 1
ATOM 665 C C . LYS A 1 85 ? 10.351 -2.792 -18.648 1.00 57.50 85 LYS A C 1
ATOM 667 O O . LYS A 1 85 ? 11.556 -3.011 -18.493 1.00 57.50 85 LYS A O 1
ATOM 672 N N . ASN A 1 86 ? 9.805 -2.365 -19.787 1.00 51.31 86 ASN A N 1
ATOM 673 C CA . ASN A 1 86 ? 10.464 -2.233 -21.086 1.00 51.31 86 ASN A CA 1
ATOM 674 C C . ASN A 1 86 ? 10.885 -0.790 -21.406 1.00 51.31 86 ASN A C 1
ATOM 676 O O . ASN A 1 86 ? 11.534 -0.553 -22.426 1.00 51.31 86 ASN A O 1
ATOM 680 N N . ALA A 1 87 ? 10.576 0.175 -20.533 1.00 53.97 87 ALA A N 1
ATOM 681 C CA . ALA A 1 87 ? 11.038 1.550 -20.684 1.00 53.97 87 ALA A CA 1
ATOM 682 C C . ALA A 1 87 ? 12.580 1.614 -20.757 1.00 53.97 87 ALA A C 1
ATOM 684 O O . ALA A 1 87 ? 13.280 1.039 -19.915 1.00 53.97 87 ALA A O 1
ATOM 685 N N . GLY A 1 88 ? 13.108 2.332 -21.757 1.00 51.84 88 GLY A N 1
ATOM 686 C CA . GLY A 1 88 ? 14.551 2.515 -21.961 1.00 51.84 88 GLY A CA 1
ATOM 687 C C . GLY A 1 88 ? 15.251 3.121 -20.737 1.00 51.84 88 GLY A C 1
ATOM 688 O O . GLY A 1 88 ? 14.670 3.939 -20.026 1.00 51.84 88 GLY A O 1
ATOM 689 N N . ASP A 1 89 ? 16.506 2.728 -20.495 1.00 55.91 89 ASP A N 1
ATOM 690 C CA . ASP A 1 89 ? 17.208 2.885 -19.205 1.00 55.91 89 ASP A CA 1
ATOM 691 C C . ASP A 1 89 ? 17.246 4.336 -18.663 1.00 55.91 89 ASP A C 1
ATOM 693 O O . ASP A 1 89 ? 17.025 4.577 -17.476 1.00 55.91 89 ASP A O 1
ATOM 697 N N . ALA A 1 90 ? 17.418 5.337 -19.535 1.00 52.66 90 ALA A N 1
ATOM 698 C CA . ALA A 1 90 ? 17.424 6.751 -19.137 1.00 52.66 90 ALA A CA 1
ATOM 699 C C . ALA A 1 90 ? 16.027 7.280 -18.743 1.00 52.66 90 ALA A C 1
ATOM 701 O O . ALA A 1 90 ? 15.871 7.895 -17.686 1.00 52.66 90 ALA A O 1
ATOM 702 N N . THR A 1 91 ? 15.000 7.000 -19.555 1.00 57.62 91 THR A N 1
ATOM 703 C CA . THR A 1 91 ? 13.599 7.364 -19.267 1.00 57.62 91 THR A CA 1
ATOM 704 C C . THR A 1 91 ? 13.098 6.633 -18.026 1.00 57.62 91 THR A C 1
ATOM 706 O O . THR A 1 91 ? 12.402 7.213 -17.195 1.00 57.62 91 THR A O 1
ATOM 709 N N . ARG A 1 92 ? 13.526 5.379 -17.852 1.00 65.12 92 ARG A N 1
ATOM 710 C CA . ARG A 1 92 ? 13.211 4.544 -16.699 1.00 65.12 92 ARG A CA 1
ATOM 711 C C . ARG A 1 92 ? 13.748 5.133 -15.402 1.00 65.12 92 ARG A C 1
ATOM 713 O O . ARG A 1 92 ? 12.991 5.204 -14.448 1.00 65.12 92 ARG A O 1
ATOM 720 N N . ARG A 1 93 ? 15.000 5.603 -15.338 1.00 63.03 93 ARG A N 1
ATOM 721 C CA . ARG A 1 93 ? 15.546 6.176 -14.090 1.00 63.03 93 ARG A CA 1
ATOM 722 C C . ARG A 1 93 ? 14.809 7.435 -13.638 1.00 63.03 93 ARG A C 1
ATOM 724 O O . ARG A 1 93 ? 14.420 7.513 -12.478 1.00 63.03 93 ARG A O 1
ATOM 731 N N . VAL A 1 94 ? 14.581 8.394 -14.538 1.00 63.72 94 VAL A N 1
ATOM 732 C CA . VAL A 1 94 ? 13.874 9.646 -14.197 1.00 63.72 94 VAL A CA 1
ATOM 733 C C . VAL A 1 94 ? 12.425 9.360 -13.794 1.00 63.72 94 VAL A C 1
ATOM 735 O O . VAL A 1 94 ? 11.951 9.876 -12.783 1.00 63.72 94 VAL A O 1
ATOM 738 N N . TYR A 1 95 ? 11.747 8.483 -14.537 1.00 68.88 95 TYR A N 1
ATOM 739 C CA . TYR A 1 95 ? 10.392 8.041 -14.216 1.00 68.88 95 TYR A CA 1
ATOM 740 C C . TYR A 1 95 ? 10.329 7.336 -12.853 1.00 68.88 95 TYR A C 1
ATOM 742 O O . TYR A 1 95 ? 9.478 7.660 -12.030 1.00 68.88 95 TYR A O 1
ATOM 750 N N . MET A 1 96 ? 11.271 6.434 -12.569 1.00 67.19 96 MET A N 1
ATOM 751 C CA . MET A 1 96 ? 11.330 5.689 -11.309 1.00 67.19 96 MET A CA 1
ATOM 752 C C . MET A 1 96 ? 11.633 6.571 -10.093 1.00 67.19 96 MET A C 1
ATOM 754 O O . MET A 1 96 ? 11.087 6.315 -9.023 1.00 67.19 96 MET A O 1
ATOM 758 N N . ILE A 1 97 ? 12.438 7.629 -10.241 1.00 68.62 97 ILE A N 1
ATOM 759 C CA . ILE A 1 97 ? 12.653 8.618 -9.170 1.00 68.62 97 ILE A CA 1
ATOM 760 C C . ILE A 1 97 ? 11.336 9.336 -8.842 1.00 68.62 97 ILE A C 1
ATOM 762 O O . ILE A 1 97 ? 10.961 9.432 -7.673 1.00 68.62 97 ILE A O 1
ATOM 766 N N . GLY A 1 98 ? 10.604 9.790 -9.868 1.00 70.81 98 GLY A N 1
ATOM 767 C CA . GLY A 1 98 ? 9.284 10.404 -9.691 1.00 70.81 98 GLY A CA 1
ATOM 768 C C . GLY A 1 98 ? 8.284 9.451 -9.031 1.00 70.81 98 GLY A C 1
ATOM 769 O O . GLY A 1 98 ? 7.603 9.829 -8.077 1.00 70.81 98 GLY A O 1
ATOM 770 N N . LEU A 1 99 ? 8.256 8.188 -9.465 1.00 73.62 99 LEU A N 1
ATOM 771 C CA . LEU A 1 99 ? 7.425 7.151 -8.851 1.00 73.62 99 LEU A CA 1
ATOM 772 C C . LEU A 1 99 ? 7.787 6.889 -7.387 1.00 73.62 99 LEU A C 1
ATOM 774 O O . LEU A 1 99 ? 6.889 6.695 -6.574 1.00 73.62 99 LEU A O 1
ATOM 778 N N . GLY A 1 100 ? 9.073 6.912 -7.034 1.00 74.25 100 GLY A N 1
ATOM 779 C CA . GLY A 1 100 ? 9.531 6.745 -5.656 1.00 74.25 100 GLY A CA 1
ATOM 780 C C . GLY A 1 100 ? 8.979 7.819 -4.712 1.00 74.25 100 GLY A C 1
ATOM 781 O O . GLY A 1 100 ? 8.574 7.508 -3.588 1.00 74.25 100 GLY A O 1
ATOM 782 N N . ALA A 1 101 ? 8.895 9.070 -5.176 1.00 75.69 101 ALA A N 1
ATOM 783 C CA . ALA A 1 101 ? 8.309 10.170 -4.410 1.00 75.69 101 ALA A CA 1
ATOM 784 C C . ALA A 1 101 ? 6.794 9.987 -4.205 1.00 75.69 101 ALA A C 1
ATOM 786 O O . ALA A 1 101 ? 6.301 10.116 -3.081 1.00 75.69 101 ALA A O 1
ATOM 787 N N . VAL A 1 102 ? 6.062 9.615 -5.262 1.00 77.00 102 VAL A N 1
ATOM 788 C CA . VAL A 1 102 ? 4.617 9.342 -5.170 1.00 77.00 102 VAL A CA 1
ATOM 789 C C . VAL A 1 102 ? 4.355 8.146 -4.255 1.00 77.00 102 VAL A C 1
ATOM 791 O O . VAL A 1 102 ? 3.546 8.249 -3.334 1.00 77.00 102 VAL A O 1
ATOM 794 N N . ALA A 1 103 ? 5.100 7.051 -4.429 1.00 79.50 103 ALA A N 1
ATOM 795 C CA . ALA A 1 103 ? 5.019 5.869 -3.578 1.00 79.50 103 ALA A CA 1
ATOM 796 C C . ALA A 1 103 ? 5.214 6.240 -2.108 1.00 79.50 103 ALA A C 1
ATOM 798 O O . ALA A 1 103 ? 4.393 5.890 -1.267 1.00 79.50 103 ALA A O 1
ATOM 799 N N . SER A 1 104 ? 6.256 7.013 -1.808 1.00 80.31 104 SER A N 1
ATOM 800 C CA . SER A 1 104 ? 6.541 7.464 -0.449 1.00 80.31 104 SER A CA 1
ATOM 801 C C . SER A 1 104 ? 5.378 8.241 0.168 1.00 80.31 104 SER A C 1
ATOM 803 O O . SER A 1 104 ? 4.962 7.939 1.286 1.00 80.31 104 SER A O 1
ATOM 805 N N . SER A 1 105 ? 4.803 9.195 -0.574 1.00 80.31 105 SER A N 1
ATOM 806 C CA . SER A 1 105 ? 3.628 9.947 -0.117 1.00 80.31 105 SER A CA 1
ATOM 807 C C . SER A 1 105 ? 2.421 9.038 0.131 1.00 80.31 105 SER A C 1
ATOM 809 O O . SER A 1 105 ? 1.716 9.203 1.122 1.00 80.31 105 SER A O 1
ATOM 811 N N . PHE A 1 106 ? 2.233 8.013 -0.703 1.00 83.88 106 PHE A N 1
ATOM 812 C CA . PHE A 1 106 ? 1.171 7.030 -0.532 1.00 83.88 106 PHE A CA 1
ATOM 813 C C . PHE A 1 106 ? 1.372 6.212 0.748 1.00 83.88 106 PHE A C 1
ATOM 815 O O . PHE A 1 106 ? 0.437 6.040 1.527 1.00 83.88 106 PHE A O 1
ATOM 822 N N . PHE A 1 107 ? 2.605 5.777 1.026 1.00 87.88 107 PHE A N 1
ATOM 823 C CA . PHE A 1 107 ? 2.935 5.059 2.256 1.00 87.88 107 PHE A CA 1
ATOM 824 C C . PHE A 1 107 ? 2.696 5.898 3.513 1.00 87.88 107 PHE A C 1
ATOM 826 O O . PHE A 1 107 ? 2.205 5.342 4.493 1.00 87.88 107 PHE A O 1
ATOM 833 N N . GLN A 1 108 ? 2.951 7.213 3.490 1.00 87.06 108 GLN A N 1
ATOM 834 C CA . GLN A 1 108 ? 2.641 8.107 4.621 1.00 87.06 108 GLN A CA 1
ATOM 835 C C . GLN A 1 108 ? 1.168 8.014 5.042 1.00 87.06 108 GLN A C 1
ATOM 837 O O . GLN A 1 108 ? 0.853 7.952 6.234 1.00 87.06 108 GLN A O 1
ATOM 842 N N . VAL A 1 109 ? 0.263 7.914 4.067 1.00 86.94 109 VAL A N 1
ATOM 843 C CA . VAL A 1 109 ? -1.182 7.798 4.313 1.00 86.94 109 VAL A CA 1
ATOM 844 C C . VAL A 1 109 ? -1.569 6.424 4.882 1.00 86.94 109 VAL A C 1
ATOM 846 O O . VAL A 1 109 ? -2.602 6.291 5.537 1.00 86.94 109 VAL A O 1
ATOM 849 N N . LEU A 1 110 ? -0.719 5.409 4.702 1.00 89.94 110 LEU A N 1
ATOM 850 C CA . LEU A 1 110 ? -0.902 4.052 5.225 1.00 89.94 110 LEU A CA 1
ATOM 851 C C . LEU A 1 110 ? -0.259 3.829 6.604 1.00 89.94 110 LEU A C 1
ATOM 853 O O . LEU A 1 110 ? -0.252 2.708 7.099 1.00 89.94 110 LEU A O 1
ATOM 857 N N . SER A 1 111 ? 0.272 4.862 7.258 1.00 90.00 111 SER A N 1
ATOM 858 C CA . SER A 1 111 ? 0.970 4.747 8.555 1.00 90.00 111 SER A CA 1
ATOM 859 C C . SER A 1 111 ? 0.150 4.097 9.690 1.00 90.00 111 SER A C 1
ATOM 861 O O . SER A 1 111 ? 0.724 3.556 10.641 1.00 90.00 111 SER A O 1
ATOM 863 N N . HIS A 1 112 ? -1.183 4.107 9.589 1.00 90.94 112 HIS A N 1
ATOM 864 C CA . HIS A 1 112 ? -2.105 3.544 10.584 1.00 90.94 112 HIS A CA 1
ATOM 865 C C . HIS A 1 112 ? -2.531 2.091 10.322 1.00 90.94 112 HIS A C 1
ATOM 867 O O . HIS A 1 112 ? -3.199 1.497 11.173 1.00 90.94 112 HIS A O 1
ATOM 873 N N . VAL A 1 113 ? -2.153 1.497 9.184 1.00 95.00 113 VAL A N 1
ATOM 874 C CA . VAL A 1 113 ? -2.615 0.145 8.838 1.00 95.00 113 VAL A CA 1
ATOM 875 C C . VAL A 1 113 ? -2.056 -0.903 9.792 1.00 95.00 113 VAL A C 1
ATOM 877 O O . VAL A 1 113 ? -0.922 -0.812 10.262 1.00 95.00 113 VAL A O 1
ATOM 880 N N . LYS A 1 114 ? -2.855 -1.940 10.053 1.00 97.00 114 LYS A N 1
ATOM 881 C CA . LYS A 1 114 ? -2.443 -3.098 10.859 1.00 97.00 114 LYS A CA 1
ATOM 882 C C . LYS A 1 114 ? -1.905 -4.227 9.999 1.00 97.00 114 LYS A C 1
ATOM 884 O O . LYS A 1 114 ? -1.060 -4.994 10.463 1.00 97.00 114 LYS A O 1
ATOM 889 N N . ARG A 1 115 ? -2.399 -4.341 8.767 1.00 98.00 115 ARG A N 1
ATOM 890 C CA . ARG A 1 115 ? -1.990 -5.360 7.804 1.00 98.00 115 ARG A CA 1
ATOM 891 C C . ARG A 1 115 ? -1.680 -4.711 6.467 1.00 98.00 115 ARG A C 1
ATOM 893 O O . ARG A 1 115 ? -2.497 -3.964 5.930 1.00 98.00 115 ARG A O 1
ATOM 900 N N . LEU A 1 116 ? -0.502 -5.020 5.944 1.00 96.94 116 LEU A N 1
ATOM 901 C CA . LEU A 1 116 ? -0.021 -4.522 4.665 1.00 96.94 116 LEU A CA 1
ATOM 902 C C . LEU A 1 116 ? 0.403 -5.706 3.796 1.00 96.94 116 LEU A C 1
ATOM 904 O O . LEU A 1 116 ? 1.238 -6.507 4.209 1.00 96.94 116 LEU A O 1
ATOM 908 N N . SER A 1 117 ? -0.172 -5.808 2.603 1.00 96.50 117 SER A N 1
ATOM 909 C CA . SER A 1 117 ? 0.267 -6.717 1.543 1.00 96.50 117 SER A CA 1
ATOM 910 C C . SER A 1 117 ? 0.887 -5.908 0.410 1.00 96.50 117 SER A C 1
ATOM 912 O O . SER A 1 117 ? 0.297 -4.922 -0.028 1.00 96.50 117 SER A O 1
ATOM 914 N N . ILE A 1 118 ? 2.077 -6.298 -0.043 1.00 93.06 118 ILE A N 1
ATOM 915 C CA . ILE A 1 118 ? 2.805 -5.631 -1.127 1.00 93.06 118 ILE A CA 1
ATOM 916 C C . ILE A 1 118 ? 3.382 -6.647 -2.116 1.00 93.06 118 ILE A C 1
ATOM 918 O O . ILE A 1 118 ? 3.928 -7.676 -1.723 1.00 93.06 118 ILE A O 1
ATOM 922 N N . SER A 1 119 ? 3.284 -6.333 -3.404 1.00 89.69 119 SER A N 1
ATOM 923 C CA . SER A 1 119 ? 3.967 -7.086 -4.471 1.00 89.69 119 SER A CA 1
ATOM 924 C C . SER A 1 119 ? 5.469 -6.772 -4.559 1.00 89.69 119 SER A C 1
ATOM 926 O O . SER A 1 119 ? 5.949 -5.761 -4.032 1.00 89.69 119 SER A O 1
ATOM 928 N N . ASP A 1 120 ? 6.201 -7.581 -5.326 1.00 86.25 120 ASP A N 1
ATOM 929 C CA . ASP A 1 120 ? 7.605 -7.345 -5.672 1.00 86.25 120 ASP A CA 1
ATOM 930 C C . ASP A 1 120 ? 7.773 -6.006 -6.406 1.00 86.25 120 ASP A C 1
ATOM 932 O O . ASP A 1 120 ? 8.715 -5.253 -6.155 1.00 86.25 120 ASP A O 1
ATOM 936 N N . ARG A 1 121 ? 6.803 -5.649 -7.256 1.00 83.25 121 ARG A N 1
ATOM 937 C CA . ARG A 1 121 ? 6.792 -4.391 -8.009 1.00 83.25 121 ARG A CA 1
ATOM 938 C C . ARG A 1 121 ? 6.777 -3.177 -7.091 1.00 83.25 121 ARG A C 1
ATOM 940 O O . ARG A 1 121 ? 7.503 -2.215 -7.340 1.00 83.25 121 ARG A O 1
ATOM 947 N N . VAL A 1 122 ? 5.994 -3.233 -6.014 1.00 86.12 122 VAL A N 1
ATOM 948 C CA . VAL A 1 122 ? 5.971 -2.173 -4.996 1.00 86.12 122 VAL A CA 1
ATOM 949 C C . VAL A 1 122 ? 7.359 -2.016 -4.384 1.00 86.12 122 VAL A C 1
ATOM 951 O O . VAL A 1 122 ? 7.872 -0.900 -4.318 1.00 86.12 122 VAL A O 1
ATOM 954 N N . LEU A 1 123 ? 8.004 -3.123 -4.006 1.00 86.62 123 LEU A N 1
ATOM 955 C CA . LEU A 1 123 ? 9.356 -3.080 -3.457 1.00 86.62 123 LEU A CA 1
ATOM 956 C C . LEU A 1 123 ? 10.381 -2.534 -4.460 1.00 86.62 123 LEU A C 1
ATOM 958 O O . LEU A 1 123 ? 11.257 -1.777 -4.060 1.00 86.62 123 LEU A O 1
ATOM 962 N N . ARG A 1 124 ? 10.267 -2.849 -5.755 1.00 82.50 124 ARG A N 1
ATOM 963 C CA . ARG A 1 124 ? 11.168 -2.316 -6.796 1.00 82.50 124 ARG A CA 1
ATOM 964 C C . ARG A 1 124 ? 11.048 -0.805 -6.961 1.00 82.50 124 ARG A C 1
ATOM 966 O O . ARG A 1 124 ? 12.068 -0.133 -7.102 1.00 82.50 124 ARG A O 1
ATOM 973 N N . VAL A 1 125 ? 9.825 -0.270 -6.934 1.00 79.81 125 VAL A N 1
ATOM 974 C CA . VAL A 1 125 ? 9.602 1.186 -6.965 1.00 79.81 125 VAL A CA 1
ATOM 975 C C . VAL A 1 125 ? 10.238 1.834 -5.739 1.00 79.81 125 VAL A C 1
ATOM 977 O O . VAL A 1 125 ? 10.930 2.842 -5.864 1.00 79.81 125 VAL A O 1
ATOM 980 N N . LEU A 1 126 ? 10.072 1.218 -4.567 1.00 80.50 126 LEU A N 1
ATOM 981 C CA . LEU A 1 126 ? 10.698 1.694 -3.338 1.00 80.50 126 LEU A CA 1
ATOM 982 C C . LEU A 1 126 ? 12.230 1.654 -3.414 1.00 80.50 126 LEU A C 1
ATOM 984 O O . LEU A 1 126 ? 12.865 2.627 -3.019 1.00 80.50 126 LEU A O 1
ATOM 988 N N . SER A 1 127 ? 12.832 0.606 -3.985 1.00 78.81 127 SER A N 1
ATOM 989 C CA . SER A 1 127 ? 14.289 0.521 -4.184 1.00 78.81 127 SER A CA 1
ATOM 990 C C . SER A 1 127 ? 14.854 1.643 -5.065 1.00 78.81 127 SER A C 1
ATOM 992 O O . SER A 1 127 ? 16.042 1.936 -4.988 1.00 78.81 127 SER A O 1
ATOM 994 N N . CYS A 1 128 ? 14.032 2.268 -5.914 1.00 73.62 128 CYS A N 1
ATOM 995 C CA . CYS A 1 128 ? 14.460 3.362 -6.789 1.00 73.62 128 CYS A CA 1
ATOM 996 C C . CYS A 1 128 ? 14.350 4.749 -6.134 1.00 73.62 128 CYS A C 1
ATOM 998 O O . CYS A 1 128 ? 14.864 5.725 -6.683 1.00 73.62 128 CYS A O 1
ATOM 1000 N N . ALA A 1 129 ? 13.675 4.862 -4.987 1.00 71.12 129 ALA A N 1
ATOM 1001 C CA . ALA A 1 129 ? 13.590 6.115 -4.254 1.00 71.12 129 ALA A CA 1
ATOM 1002 C C . ALA A 1 129 ? 14.945 6.399 -3.586 1.00 71.12 129 ALA A C 1
ATOM 1004 O O . ALA A 1 129 ? 15.345 5.684 -2.668 1.00 71.12 129 ALA A O 1
ATOM 1005 N N . ALA A 1 130 ? 15.634 7.456 -4.039 1.00 61.84 130 ALA A N 1
ATOM 1006 C CA . ALA A 1 130 ? 16.985 7.825 -3.595 1.00 61.84 130 ALA A CA 1
ATOM 1007 C C . ALA A 1 130 ? 17.136 7.934 -2.062 1.00 61.84 130 ALA A C 1
ATOM 1009 O O . ALA A 1 130 ? 18.223 7.709 -1.541 1.00 61.84 130 ALA A O 1
ATOM 1010 N N . ASP A 1 131 ? 16.034 8.199 -1.353 1.00 66.44 131 ASP A N 1
ATOM 1011 C CA . ASP A 1 131 ? 15.972 8.372 0.098 1.00 66.44 131 ASP A CA 1
ATOM 1012 C C . ASP A 1 131 ? 14.847 7.547 0.748 1.00 66.44 131 ASP A C 1
ATOM 1014 O O . ASP A 1 131 ? 14.186 7.997 1.684 1.00 66.44 131 ASP A O 1
ATOM 1018 N N . LEU A 1 132 ? 14.610 6.317 0.275 1.00 66.88 132 LEU A N 1
ATOM 1019 C CA . LEU A 1 132 ? 13.520 5.453 0.755 1.00 66.88 132 LEU A CA 1
ATOM 1020 C C . LEU A 1 132 ? 13.370 5.436 2.291 1.00 66.88 132 LEU A C 1
ATOM 1022 O O . LEU A 1 132 ? 12.268 5.582 2.816 1.00 66.88 132 LEU A O 1
ATOM 1026 N N . LYS A 1 133 ? 14.482 5.297 3.024 1.00 65.06 133 LYS A N 1
ATOM 1027 C CA . LYS A 1 133 ? 14.478 5.285 4.498 1.00 65.06 133 LYS A CA 1
ATOM 1028 C C . LYS A 1 133 ? 13.947 6.573 5.121 1.00 65.06 133 LYS A C 1
ATOM 1030 O O . LYS A 1 133 ? 13.334 6.504 6.179 1.00 65.06 133 LYS A O 1
ATOM 1035 N N . ASN A 1 134 ? 14.206 7.719 4.500 1.00 71.06 134 ASN A N 1
ATOM 1036 C CA . ASN A 1 134 ? 13.812 9.022 5.029 1.00 71.06 134 ASN A CA 1
ATOM 1037 C C . ASN A 1 134 ? 12.351 9.355 4.699 1.00 71.06 134 ASN A C 1
ATOM 1039 O O . ASN A 1 134 ? 11.791 10.287 5.272 1.00 71.06 134 ASN A O 1
ATOM 1043 N N . HIS A 1 135 ? 11.733 8.604 3.784 1.00 76.56 135 HIS A N 1
ATOM 1044 C CA . HIS A 1 135 ? 10.397 8.896 3.281 1.00 76.56 135 HIS A CA 1
ATOM 1045 C C . HIS A 1 135 ? 9.330 7.862 3.654 1.00 76.56 135 HIS A C 1
ATOM 1047 O O . HIS A 1 135 ? 8.139 8.148 3.514 1.00 76.56 135 HIS A O 1
ATOM 1053 N N . LEU A 1 136 ? 9.718 6.691 4.167 1.00 87.44 136 LEU A N 1
ATOM 1054 C CA . LEU A 1 136 ? 8.775 5.761 4.784 1.00 87.44 136 LEU A CA 1
ATOM 1055 C C . LEU A 1 136 ? 8.309 6.301 6.146 1.00 87.44 136 LEU A C 1
ATOM 1057 O O . LEU A 1 136 ? 9.137 6.764 6.933 1.00 87.44 136 LEU A O 1
ATOM 1061 N N . PRO A 1 137 ? 7.008 6.227 6.471 1.00 90.31 137 PRO A N 1
ATOM 1062 C CA . PRO A 1 137 ? 6.554 6.544 7.816 1.00 90.31 137 PRO A CA 1
ATOM 1063 C C . PRO A 1 137 ? 7.006 5.461 8.795 1.00 90.31 137 PRO A C 1
ATOM 1065 O O . PRO A 1 137 ? 7.255 4.314 8.419 1.00 90.31 137 PRO A O 1
ATOM 1068 N N . THR A 1 138 ? 7.009 5.794 10.081 1.00 92.94 138 THR A N 1
ATOM 1069 C CA . THR A 1 138 ? 7.070 4.769 11.122 1.00 92.94 138 THR A CA 1
ATOM 1070 C C . THR A 1 138 ? 5.698 4.111 11.263 1.00 92.94 138 THR A C 1
ATOM 1072 O O . THR A 1 138 ? 4.734 4.723 11.727 1.00 92.94 138 THR A O 1
ATOM 1075 N N . PHE A 1 139 ? 5.600 2.839 10.893 1.00 93.69 139 PHE A N 1
ATOM 1076 C CA . PHE A 1 139 ? 4.387 2.033 10.972 1.00 93.69 139 PHE A CA 1
ATOM 1077 C C . PHE A 1 139 ? 4.181 1.476 12.387 1.00 93.69 139 PHE A C 1
ATOM 1079 O O . PHE A 1 139 ? 4.312 0.277 12.637 1.00 93.69 139 PHE A O 1
ATOM 1086 N N . HIS A 1 140 ? 3.839 2.345 13.341 1.00 95.12 140 HIS A N 1
ATOM 1087 C CA . HIS A 1 140 ? 3.617 1.941 14.736 1.00 95.12 140 HIS A CA 1
ATOM 1088 C C . HIS A 1 140 ? 2.468 0.936 14.920 1.00 95.12 140 HIS A C 1
ATOM 1090 O O . HIS A 1 140 ? 2.454 0.200 15.906 1.00 95.12 140 HIS A O 1
ATOM 1096 N N . HIS A 1 141 ? 1.511 0.898 13.992 1.00 95.50 141 HIS A N 1
ATOM 1097 C CA . HIS A 1 141 ? 0.317 0.057 14.089 1.00 95.50 141 HIS A CA 1
ATOM 1098 C C . HIS A 1 141 ? 0.417 -1.237 13.278 1.00 95.50 141 HIS A C 1
ATOM 1100 O O . HIS A 1 141 ? -0.416 -2.125 13.469 1.00 95.50 141 HIS A O 1
ATOM 1106 N N . LEU A 1 142 ? 1.428 -1.365 12.412 1.00 97.50 142 LEU A N 1
ATOM 1107 C CA . LEU A 1 142 ? 1.571 -2.512 11.526 1.00 97.50 142 LEU A CA 1
ATOM 1108 C C . LEU A 1 142 ? 1.960 -3.752 12.327 1.00 97.50 142 LEU A C 1
ATOM 1110 O O . LEU A 1 142 ? 3.001 -3.784 12.979 1.00 97.50 142 LEU A O 1
ATOM 1114 N N . LYS A 1 143 ? 1.107 -4.775 12.263 1.00 98.19 143 LYS A N 1
ATOM 1115 C CA . LYS A 1 143 ? 1.271 -6.066 12.943 1.00 98.19 143 LYS A CA 1
ATOM 1116 C C . LYS A 1 143 ? 1.628 -7.186 11.983 1.00 98.19 143 LYS A C 1
ATOM 1118 O O . LYS A 1 143 ? 2.370 -8.086 12.360 1.00 98.19 143 LYS A O 1
ATOM 1123 N N . GLN A 1 144 ? 1.150 -7.112 10.745 1.00 98.25 144 GLN A N 1
ATOM 1124 C CA . GLN A 1 144 ? 1.412 -8.130 9.736 1.00 98.25 144 GLN A CA 1
ATOM 1125 C C . GLN A 1 144 ? 1.846 -7.507 8.415 1.00 98.25 144 GLN A C 1
ATOM 1127 O O . GLN A 1 144 ? 1.161 -6.637 7.875 1.00 98.25 144 GLN A O 1
ATOM 1132 N N . LEU A 1 145 ? 2.945 -8.020 7.873 1.00 97.50 145 LEU A N 1
ATOM 1133 C CA . LEU A 1 145 ? 3.432 -7.704 6.539 1.00 97.50 145 LEU A CA 1
ATOM 1134 C C . LEU A 1 145 ? 3.400 -8.967 5.678 1.00 97.50 145 LEU A C 1
ATOM 1136 O O . LEU A 1 145 ? 3.984 -9.985 6.042 1.00 97.50 145 LEU A O 1
ATOM 1140 N N . ASN A 1 146 ? 2.757 -8.890 4.521 1.00 97.00 146 ASN A N 1
ATOM 1141 C CA . ASN A 1 146 ? 2.871 -9.880 3.461 1.00 97.00 146 ASN A CA 1
ATOM 1142 C C . ASN A 1 146 ? 3.602 -9.237 2.281 1.00 97.00 146 ASN A C 1
ATOM 1144 O O . ASN A 1 146 ? 3.157 -8.209 1.776 1.00 97.00 146 ASN A O 1
ATOM 1148 N N . ALA A 1 147 ? 4.726 -9.807 1.861 1.00 93.62 147 ALA A N 1
ATOM 1149 C CA . ALA A 1 147 ? 5.528 -9.254 0.781 1.00 93.62 147 ALA A CA 1
ATOM 1150 C C . ALA A 1 147 ? 5.905 -10.330 -0.237 1.00 93.62 147 ALA A C 1
ATOM 1152 O O . ALA A 1 147 ? 6.451 -11.377 0.116 1.00 93.62 147 ALA A O 1
ATOM 1153 N N . GLU A 1 148 ? 5.662 -10.048 -1.511 1.00 90.50 148 GLU A N 1
ATOM 1154 C CA . GLU A 1 148 ? 6.309 -10.775 -2.601 1.00 90.50 148 GLU A CA 1
ATOM 1155 C C . GLU A 1 148 ? 7.730 -10.230 -2.789 1.00 90.50 148 GLU A C 1
ATOM 1157 O O . GLU A 1 148 ? 7.947 -9.018 -2.753 1.00 90.50 148 GLU A O 1
ATOM 1162 N N . ARG A 1 149 ? 8.716 -11.115 -2.958 1.00 82.38 149 ARG A N 1
ATOM 1163 C CA . ARG A 1 149 ? 10.131 -10.744 -3.106 1.00 82.38 149 ARG A CA 1
ATOM 1164 C C . ARG A 1 149 ? 10.753 -11.322 -4.368 1.00 82.38 149 ARG A C 1
ATOM 1166 O O . ARG A 1 149 ? 10.512 -12.473 -4.727 1.00 82.38 149 ARG A O 1
ATOM 1173 N N . GLU A 1 150 ? 11.656 -10.544 -4.949 1.00 82.44 150 GLU A N 1
ATOM 1174 C CA . GLU A 1 150 ? 12.640 -10.989 -5.935 1.00 82.44 150 GLU A CA 1
ATOM 1175 C C . GLU A 1 150 ? 14.066 -10.715 -5.421 1.00 82.44 150 GLU A C 1
ATOM 1177 O O . GLU A 1 150 ? 14.265 -10.097 -4.372 1.00 82.44 150 GLU A O 1
ATOM 1182 N N . ALA A 1 151 ? 15.089 -11.172 -6.148 1.00 76.31 151 ALA A N 1
ATOM 1183 C CA . ALA A 1 151 ? 16.485 -11.020 -5.725 1.00 76.31 151 ALA A CA 1
ATOM 1184 C C . ALA A 1 151 ? 16.908 -9.549 -5.515 1.00 76.31 151 ALA A C 1
ATOM 1186 O O . ALA A 1 151 ? 17.751 -9.270 -4.666 1.00 76.31 151 ALA A O 1
ATOM 1187 N N . SER A 1 152 ? 16.306 -8.606 -6.253 1.00 76.50 152 SER A N 1
ATOM 1188 C CA . SER A 1 152 ? 16.690 -7.186 -6.246 1.00 76.50 152 SER A CA 1
ATOM 1189 C C . SER A 1 152 ? 15.998 -6.337 -5.164 1.00 76.50 152 SER A C 1
ATOM 1191 O O . SER A 1 152 ? 16.382 -5.194 -4.924 1.00 76.50 152 SER A O 1
ATOM 1193 N N . THR A 1 153 ? 14.991 -6.876 -4.466 1.00 81.38 153 THR A N 1
ATOM 1194 C CA . THR A 1 153 ? 14.112 -6.100 -3.567 1.00 81.38 153 THR A CA 1
ATOM 1195 C C . THR A 1 153 ? 14.511 -6.141 -2.089 1.00 81.38 153 THR A C 1
ATOM 1197 O O . THR A 1 153 ? 13.768 -5.667 -1.227 1.00 81.38 153 THR A O 1
ATOM 1200 N N . GLY A 1 154 ? 15.671 -6.721 -1.765 1.00 85.12 154 GLY A N 1
ATOM 1201 C CA . GLY A 1 154 ? 16.099 -6.960 -0.383 1.00 85.12 154 GLY A CA 1
ATOM 1202 C C . GLY A 1 154 ? 16.258 -5.684 0.448 1.00 85.12 154 GLY A C 1
ATOM 1203 O O . GLY A 1 154 ? 15.798 -5.632 1.587 1.00 85.12 154 GLY A O 1
ATOM 1204 N N . GLU A 1 155 ? 16.858 -4.636 -0.118 1.00 86.00 155 GLU A N 1
ATOM 1205 C CA . GLU A 1 155 ? 17.093 -3.380 0.607 1.00 86.00 155 GLU A CA 1
ATOM 1206 C C . GLU A 1 155 ? 15.792 -2.656 0.963 1.00 86.00 155 GLU A C 1
ATOM 1208 O O . GLU A 1 155 ? 15.629 -2.221 2.106 1.00 86.00 155 GLU A O 1
ATOM 1213 N N . ALA A 1 156 ? 14.842 -2.586 0.024 1.00 87.00 156 ALA A N 1
ATOM 1214 C CA . ALA A 1 156 ? 13.531 -1.991 0.264 1.00 87.00 156 ALA A CA 1
ATOM 1215 C C . ALA A 1 156 ? 12.739 -2.761 1.327 1.00 87.00 156 ALA A C 1
ATOM 1217 O O . ALA A 1 156 ? 12.147 -2.151 2.218 1.00 87.00 156 ALA A O 1
ATOM 1218 N N . LEU A 1 157 ? 12.788 -4.098 1.290 1.00 91.06 157 LEU A N 1
ATOM 1219 C CA . LEU A 1 157 ? 12.171 -4.931 2.319 1.00 91.06 157 LEU A CA 1
ATOM 1220 C C . LEU A 1 157 ? 12.793 -4.657 3.696 1.00 91.06 157 LEU A C 1
ATOM 1222 O O . LEU A 1 157 ? 12.069 -4.429 4.661 1.00 91.06 157 LEU A O 1
ATOM 1226 N N . ILE A 1 158 ? 14.126 -4.613 3.796 1.00 91.06 158 ILE A N 1
ATOM 1227 C CA . ILE A 1 158 ? 14.8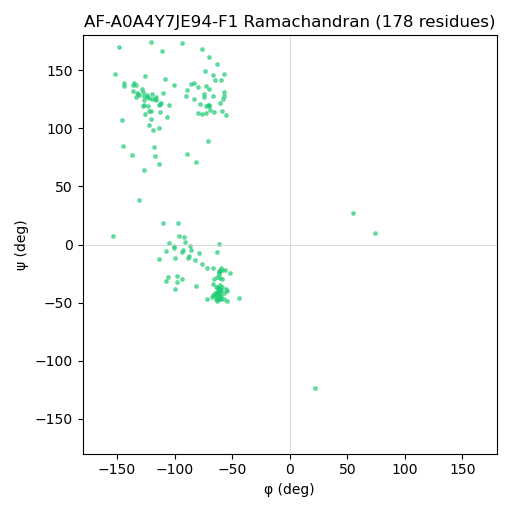23 -4.305 5.055 1.00 91.06 158 ILE A CA 1
ATOM 1228 C C . ILE A 1 158 ? 14.452 -2.909 5.568 1.00 91.06 158 ILE A C 1
ATOM 1230 O O . ILE A 1 158 ? 14.280 -2.731 6.775 1.00 91.06 158 ILE A O 1
ATOM 1234 N N . ALA A 1 159 ? 14.337 -1.915 4.685 1.00 90.75 159 ALA A N 1
ATOM 1235 C CA . ALA A 1 159 ? 13.910 -0.572 5.064 1.00 90.75 159 ALA A CA 1
ATOM 1236 C C . ALA A 1 159 ? 12.491 -0.586 5.652 1.00 90.75 159 ALA A C 1
ATOM 1238 O O . ALA A 1 159 ? 12.288 -0.057 6.741 1.00 90.75 159 ALA A O 1
ATOM 1239 N N . LEU A 1 160 ? 11.549 -1.273 5.001 1.00 91.12 160 LEU A N 1
ATOM 1240 C CA . LEU A 1 160 ? 10.173 -1.401 5.481 1.00 91.12 160 LEU A CA 1
ATOM 1241 C C . LEU A 1 160 ? 10.093 -2.098 6.847 1.00 91.12 160 LEU A C 1
ATOM 1243 O O . LEU A 1 160 ? 9.371 -1.642 7.731 1.00 91.12 160 LEU A O 1
ATOM 1247 N N . LEU A 1 161 ? 10.877 -3.162 7.046 1.00 93.69 161 LEU A N 1
ATOM 1248 C CA . LEU A 1 161 ? 10.962 -3.864 8.329 1.00 93.69 161 LEU A CA 1
ATOM 1249 C C . LEU A 1 161 ? 11.498 -2.956 9.442 1.00 93.69 161 LEU A C 1
ATOM 1251 O O . LEU A 1 161 ? 10.966 -2.957 10.548 1.00 93.69 161 LEU A O 1
ATOM 1255 N N . LYS A 1 162 ? 12.514 -2.136 9.150 1.00 93.44 162 LYS A N 1
ATOM 1256 C CA . LYS A 1 162 ? 13.047 -1.149 10.107 1.00 93.44 162 LYS A CA 1
ATOM 1257 C C . LYS A 1 162 ? 12.038 -0.052 10.444 1.00 93.44 162 LYS A C 1
ATOM 1259 O O . LYS A 1 162 ? 12.067 0.469 11.554 1.00 93.44 162 LYS A O 1
ATOM 1264 N N . SER A 1 163 ? 11.145 0.273 9.515 1.00 93.25 163 SER A N 1
ATOM 1265 C CA . SER A 1 163 ? 10.070 1.244 9.715 1.00 93.25 163 SER A CA 1
ATOM 1266 C C . SER A 1 163 ? 8.871 0.688 10.496 1.00 93.25 163 SER A C 1
ATOM 1268 O O . SER A 1 163 ? 7.988 1.464 10.847 1.00 93.25 163 SER A O 1
ATOM 1270 N N . ALA A 1 164 ? 8.810 -0.613 10.801 1.00 96.44 164 ALA A N 1
ATOM 1271 C CA . ALA A 1 164 ? 7.677 -1.259 11.471 1.00 96.44 164 ALA A CA 1
ATOM 1272 C C . ALA A 1 164 ? 8.073 -1.843 12.848 1.00 96.44 164 ALA A C 1
ATOM 1274 O O . ALA A 1 164 ? 8.226 -3.056 12.991 1.00 96.44 164 ALA A O 1
ATOM 1275 N N . PRO A 1 165 ? 8.229 -1.008 13.895 1.00 96.31 165 PRO A N 1
ATOM 1276 C CA . PRO A 1 165 ? 8.797 -1.435 15.181 1.00 96.31 165 PRO A CA 1
ATOM 1277 C C . PRO A 1 165 ? 7.933 -2.434 15.966 1.00 96.31 165 PRO A C 1
ATOM 1279 O O . PRO A 1 165 ? 8.444 -3.121 16.843 1.00 96.31 165 PRO A O 1
ATOM 1282 N N . ASN A 1 166 ? 6.634 -2.511 15.668 1.00 97.69 166 ASN A N 1
ATOM 1283 C CA . ASN A 1 166 ? 5.661 -3.340 16.387 1.00 97.69 166 ASN A CA 1
ATOM 1284 C C . ASN A 1 166 ? 5.160 -4.532 15.556 1.00 97.69 166 ASN A C 1
ATOM 1286 O O . ASN A 1 166 ? 4.093 -5.076 15.862 1.00 97.69 166 ASN A O 1
ATOM 1290 N N . LEU A 1 167 ? 5.897 -4.888 14.499 1.00 98.19 167 LEU A N 1
ATOM 1291 C CA . LEU A 1 167 ? 5.559 -5.964 13.578 1.00 98.19 167 LEU A CA 1
ATOM 1292 C C . LEU A 1 167 ? 5.626 -7.322 14.287 1.00 98.19 167 LEU A C 1
ATOM 1294 O O . LEU A 1 167 ? 6.629 -7.662 14.905 1.00 98.19 167 LEU A O 1
ATOM 1298 N N . GLU A 1 168 ? 4.554 -8.102 14.181 1.00 98.25 168 GLU A N 1
ATOM 1299 C CA . GLU A 1 168 ? 4.402 -9.397 14.857 1.00 98.25 168 GLU A CA 1
ATOM 1300 C C . GLU A 1 168 ? 4.561 -10.574 13.888 1.00 98.25 168 GLU A C 1
ATOM 1302 O O . GLU A 1 168 ? 4.975 -11.659 14.289 1.00 98.25 168 GLU A O 1
ATOM 1307 N N . SER A 1 169 ? 4.235 -10.380 12.607 1.00 98.06 169 SER A N 1
ATOM 1308 C CA . SER A 1 169 ? 4.261 -11.441 11.601 1.00 98.06 169 SER A CA 1
ATOM 1309 C C . SER A 1 169 ? 4.712 -10.933 10.234 1.00 98.06 169 SER A C 1
ATOM 1311 O O . SER A 1 169 ? 4.310 -9.857 9.782 1.00 98.06 169 SER A O 1
ATOM 1313 N N . ILE A 1 170 ? 5.533 -11.743 9.562 1.00 97.00 170 ILE A N 1
ATOM 1314 C CA . ILE A 1 170 ? 5.995 -11.519 8.193 1.00 97.00 170 ILE A CA 1
ATOM 1315 C C . ILE A 1 170 ? 5.715 -12.781 7.381 1.00 97.00 170 ILE A C 1
ATOM 1317 O O . ILE A 1 170 ? 6.093 -13.880 7.788 1.00 97.00 170 ILE A O 1
ATOM 1321 N N . VAL A 1 171 ? 5.106 -12.610 6.213 1.00 95.88 171 VAL A N 1
ATOM 1322 C CA . VAL A 1 171 ? 4.977 -13.646 5.186 1.00 95.88 171 VAL A CA 1
ATOM 1323 C C . VAL A 1 171 ? 5.750 -13.182 3.960 1.00 95.88 171 VAL A C 1
ATOM 1325 O O . VAL A 1 171 ? 5.508 -12.086 3.457 1.00 95.88 171 VAL A O 1
ATOM 1328 N N . LEU A 1 172 ? 6.697 -14.000 3.501 1.00 93.25 172 LEU A N 1
ATOM 1329 C CA . LEU A 1 172 ? 7.466 -13.740 2.288 1.00 93.25 172 LEU A CA 1
ATOM 1330 C C . LEU A 1 172 ? 7.103 -14.777 1.235 1.00 93.25 172 LEU A C 1
ATOM 1332 O O . LEU A 1 172 ? 7.299 -15.970 1.456 1.00 93.25 172 LEU A O 1
ATOM 1336 N N . ASN A 1 173 ? 6.615 -14.308 0.093 1.00 89.75 173 ASN A N 1
ATOM 1337 C CA . ASN A 1 173 ? 6.314 -15.146 -1.059 1.00 89.75 173 ASN A CA 1
ATOM 1338 C C . ASN A 1 173 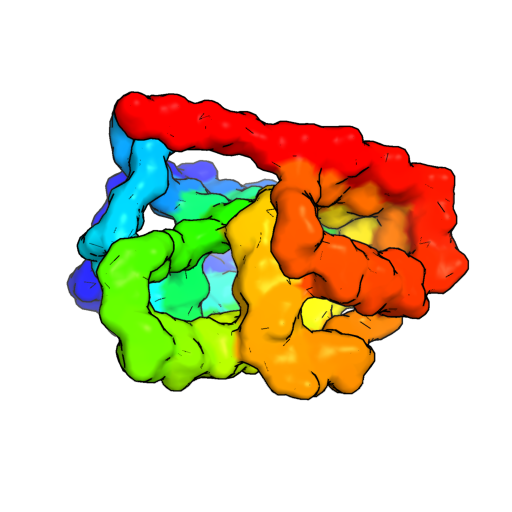? 7.339 -14.879 -2.160 1.00 89.75 173 ASN A C 1
ATOM 1340 O O . ASN A 1 173 ? 7.768 -13.741 -2.355 1.00 89.75 173 ASN A O 1
ATOM 1344 N N . GLU A 1 174 ? 7.744 -15.911 -2.890 1.00 81.94 174 GLU A N 1
ATOM 1345 C CA . GLU A 1 174 ? 8.527 -15.693 -4.104 1.00 81.94 174 GLU A CA 1
ATOM 1346 C C . GLU A 1 174 ? 7.637 -15.066 -5.175 1.00 81.94 174 GLU A C 1
ATOM 1348 O O . GLU A 1 174 ? 6.508 -15.514 -5.400 1.00 81.94 174 GLU A O 1
ATOM 1353 N N . ALA A 1 175 ? 8.145 -14.018 -5.830 1.00 72.62 175 ALA A N 1
ATOM 1354 C CA . ALA A 1 175 ? 7.481 -13.454 -6.991 1.00 72.62 175 ALA A CA 1
ATOM 1355 C C . ALA A 1 175 ? 7.315 -14.559 -8.040 1.00 72.62 175 ALA A C 1
ATOM 1357 O O . ALA A 1 175 ? 8.274 -15.249 -8.396 1.00 72.62 175 ALA A O 1
ATOM 1358 N N . ARG A 1 176 ? 6.091 -14.750 -8.538 1.00 64.94 176 ARG A N 1
ATOM 1359 C CA . ARG A 1 176 ? 5.858 -15.715 -9.615 1.00 64.94 176 ARG A CA 1
ATOM 1360 C C . ARG A 1 176 ? 6.683 -15.288 -10.824 1.00 64.94 176 ARG A C 1
ATOM 1362 O O . ARG A 1 176 ? 6.488 -14.185 -11.335 1.00 64.94 176 ARG A O 1
ATOM 1369 N N . ALA A 1 177 ? 7.566 -16.168 -11.298 1.00 52.47 177 ALA A N 1
ATOM 1370 C CA . ALA A 1 177 ? 8.189 -16.003 -12.601 1.00 52.47 177 ALA A CA 1
ATOM 1371 C C . ALA A 1 177 ? 7.063 -15.871 -13.635 1.00 52.47 177 ALA A C 1
ATOM 1373 O O . ALA A 1 177 ? 6.297 -16.810 -13.862 1.00 52.47 177 ALA A O 1
ATOM 1374 N N . GLN A 1 178 ? 6.911 -14.681 -14.216 1.00 47.44 178 GLN A N 1
ATOM 1375 C CA . GLN A 1 178 ? 6.124 -14.526 -15.430 1.00 47.44 178 GLN A CA 1
ATOM 1376 C C . GLN A 1 178 ? 6.959 -15.180 -16.527 1.00 47.44 178 GLN A C 1
ATOM 1378 O O . GLN A 1 178 ? 7.849 -14.549 -17.089 1.00 47.44 178 GLN A O 1
ATOM 1383 N N . ASN A 1 179 ? 6.759 -16.486 -16.717 1.00 28.67 179 ASN A N 1
ATOM 1384 C CA . ASN A 1 179 ? 7.321 -17.213 -17.845 1.00 28.67 179 ASN A CA 1
ATOM 1385 C C . ASN A 1 179 ? 6.790 -16.533 -19.113 1.00 28.67 179 ASN A C 1
ATOM 1387 O O . ASN A 1 179 ? 5.574 -16.488 -19.311 1.00 28.67 179 ASN A O 1
ATOM 1391 N N . PHE A 1 180 ? 7.704 -15.942 -19.880 1.00 33.16 180 PHE A N 1
ATOM 1392 C CA . PHE A 1 180 ? 7.459 -15.414 -21.218 1.00 33.16 180 PHE A CA 1
ATOM 1393 C C . PHE A 1 180 ? 7.459 -16.559 -22.230 1.00 33.16 180 PHE A C 1
ATOM 1395 O O . PHE A 1 180 ? 8.319 -17.460 -22.079 1.00 33.16 180 PHE A O 1
#

Radius of gyration: 15.62 Å; Cα contacts (8 Å, |Δi|>4): 386; chains: 1; bounding box: 37×32×38 Å

InterPro domains:
  IPR032675 Leucine-rich repeat domain superfamily [G3DSA:3.80.10.10] (1-179)
  IPR050232 F-box/LRR-repeat protein 13/AtMIF1-like [PTHR31900] (3-173)

Mean predicted aligned error: 7.82 Å

Sequence (180 aa):
MLENCDWSSMTNFCISAPALKILKIWCVDEAGFRWDNSNGLRGCGLRIDAPNLVSLSYKCDFAKEQVISSFQTLVDADLDFNFDKNAGDATRRVYMIGLGAVASSFFQVLSHVKRLSISDRVLRVLSCAADLKNHLPTFHHLKQLNAEREASTGEALIALLKSAPNLESIVLNEARAQNF